Protein AF-A0A2Z3IA84-F1 (afdb_monomer_lite)

pLDDT: mean 74.95, std 26.14, range [23.14, 98.56]

Foldseek 3Di:
DDDDDPDPPLDQDPPFADADEDPVVVVVVCVVPPPDDPFQPQDQDWPQQHWFQFQVRDTDGLVPDDFQGWGWAFDCPPPVRQHDTDTDTHHDHDDDDDPDWDQQSNTITAQQHWFQFPVSDTGRLLVLLQVQTWGWGQDPVGTFTAGRLARHGPPDQQQAWAWEWEAAPVRHIKIFTFRQQQFQDWDQDPVRDTDTDGNSRVCVVQQWDADNNRWIQHPVRDIDRHYYRPDHDLPPDQSSQSGTQDMRPHGGRRPVSVPRDRVSVPDPDDDDDDDDDDDDDDDDDDPPPVPPDDDDDDDDD

Sequence (301 aa):
MGLQPPLSITKPIPGQSVLLLSKEKLLEIRAATWDKPGSSLEVHCFLADTPVLMADGSEKPIQDVRPDDLVMAFDPKGNDGLGARKPARVRRTFQNVTKSIIDLRGLRMTPGHVVLSDNGEWLKIADVLRRDRAIVEERTGGPVLVRARTGAAIGSEEDAPVTVLFADRAGRPHKAVVRAGIVCIAERRADGSSEGWSLARVLRQQNYTIRPDGTLTGADGRFYNATPWPGGTPLDAPFQENWVVSLDDRPYLPDWIAGLRDEGEAQAVNGEPAFAVSCPFASNLNRRERRRLAALRVVRG

Secondary structure (DSSP, 8-state):
---PPP----PPPTT--BPPPPHHHHHHHHHHHS-STT-------B-TT-EEEBTTS-EEEGGG--TT-EEEEEETTSGGGTEEEEEEE---------S--EEETTEEE-TT-EEEBTTS-EEEHHHHHHTT-EEEEEEBTEEEEEETTT-PBTTSGGGSEEEEEEE-TT--EEEEEEETTSEEEEEEPTTS-EEEEEHHHHHHHTT-EE-TTS-EE-TTS-EES-EE-SSS-TTSSHHHHTTEEEETTEE---HHHHT----TT---------------------TTGGGS---------

Structure (mmCIF, N/CA/C/O backbone):
data_AF-A0A2Z3IA84-F1
#
_entry.id   AF-A0A2Z3IA84-F1
#
loop_
_atom_site.group_PDB
_atom_site.id
_atom_site.type_symbol
_atom_site.label_atom_id
_atom_site.label_alt_id
_atom_site.label_comp_id
_atom_site.label_asym_id
_atom_site.label_entity_id
_atom_site.label_seq_id
_atom_site.pdbx_PDB_ins_code
_atom_site.Cartn_x
_atom_site.Cartn_y
_atom_site.Cartn_z
_atom_site.occupancy
_atom_site.B_iso_or_equiv
_atom_site.auth_seq_id
_atom_site.auth_comp_id
_atom_site.auth_asym_id
_atom_site.auth_atom_id
_atom_site.pdbx_PDB_model_num
ATOM 1 N N . MET A 1 1 ? 27.648 -23.650 13.365 1.00 34.75 1 MET A N 1
ATOM 2 C CA . MET A 1 1 ? 27.076 -22.736 12.353 1.00 34.75 1 MET A CA 1
ATOM 3 C C . MET A 1 1 ? 25.567 -22.741 12.523 1.00 34.75 1 MET A C 1
ATOM 5 O O . MET A 1 1 ? 24.916 -23.648 12.030 1.00 34.75 1 MET A O 1
ATOM 9 N N . GLY A 1 2 ? 25.033 -21.814 13.320 1.00 26.27 2 GLY A N 1
ATOM 10 C CA . GLY A 1 2 ? 23.592 -21.653 13.521 1.00 26.27 2 GLY A CA 1
ATOM 11 C C . GLY A 1 2 ? 23.122 -20.422 12.759 1.00 26.27 2 GLY A C 1
ATOM 12 O O . GLY A 1 2 ? 23.604 -19.326 13.029 1.00 26.27 2 GLY A O 1
ATOM 13 N N . LEU A 1 3 ? 22.234 -20.613 11.785 1.00 28.36 3 LEU A N 1
ATOM 14 C CA . LEU A 1 3 ? 21.555 -19.528 11.084 1.00 28.36 3 LEU A CA 1
ATOM 15 C C . LEU A 1 3 ? 20.505 -18.934 12.030 1.00 28.36 3 LEU A C 1
ATOM 17 O O . LEU A 1 3 ? 19.515 -19.590 12.348 1.00 28.36 3 LEU A O 1
ATOM 21 N N . GLN A 1 4 ? 20.736 -17.708 12.500 1.00 23.14 4 GLN A N 1
ATOM 22 C CA . GLN A 1 4 ? 19.668 -16.890 13.070 1.00 23.14 4 GLN A CA 1
ATOM 23 C C . GLN A 1 4 ? 18.741 -16.422 11.933 1.00 23.14 4 GLN A C 1
ATOM 25 O O . GLN A 1 4 ? 19.247 -16.023 10.881 1.00 23.14 4 GLN A O 1
ATOM 30 N N . PRO A 1 5 ? 17.408 -16.446 12.110 1.00 25.38 5 PRO A N 1
ATOM 31 C CA . PRO A 1 5 ? 16.496 -15.807 11.168 1.00 25.38 5 PRO A CA 1
ATOM 32 C C . PRO A 1 5 ? 16.708 -14.281 11.182 1.00 25.38 5 PRO A C 1
ATOM 34 O O . PRO A 1 5 ? 17.074 -13.729 12.226 1.00 25.38 5 PRO A O 1
ATOM 37 N N . PRO A 1 6 ? 16.495 -13.580 10.051 1.00 27.34 6 PRO A N 1
ATOM 38 C CA . PRO A 1 6 ? 16.667 -12.138 9.998 1.00 27.34 6 PRO A CA 1
ATOM 39 C C . PRO A 1 6 ? 15.675 -11.471 10.951 1.00 27.34 6 PRO A C 1
ATOM 41 O O . PRO A 1 6 ? 14.474 -11.742 10.931 1.00 27.34 6 PRO A O 1
ATOM 44 N N . LEU A 1 7 ? 16.221 -10.616 11.810 1.00 25.34 7 LEU A N 1
ATOM 45 C CA . LEU A 1 7 ? 15.501 -9.813 12.783 1.00 25.34 7 LEU A CA 1
ATOM 46 C C . LEU A 1 7 ? 14.370 -9.038 12.089 1.00 25.34 7 LEU A C 1
ATOM 48 O O . LEU A 1 7 ? 14.615 -8.145 11.279 1.00 25.34 7 LEU A O 1
ATOM 52 N N . SER A 1 8 ? 13.130 -9.372 12.445 1.00 31.33 8 SER A N 1
ATOM 53 C CA . SER A 1 8 ? 11.953 -8.541 12.203 1.00 31.33 8 SER A CA 1
ATOM 54 C C . SER A 1 8 ? 12.088 -7.269 13.039 1.00 31.33 8 SER A C 1
ATOM 56 O O . SER A 1 8 ? 11.691 -7.235 14.201 1.00 31.33 8 SER A O 1
ATOM 58 N N . ILE A 1 9 ? 12.699 -6.234 12.464 1.00 26.30 9 ILE A N 1
ATOM 59 C CA . ILE A 1 9 ? 12.752 -4.888 13.043 1.00 26.30 9 ILE A CA 1
ATOM 60 C C . ILE A 1 9 ? 11.965 -3.951 12.128 1.00 26.30 9 ILE A C 1
ATOM 62 O O . ILE A 1 9 ? 12.510 -3.031 11.523 1.00 26.30 9 ILE A O 1
ATOM 66 N N . THR A 1 10 ? 10.657 -4.163 12.026 1.00 29.27 10 THR A N 1
ATOM 67 C CA . THR A 1 10 ? 9.745 -3.057 11.741 1.00 29.27 10 THR A CA 1
ATOM 68 C C . THR A 1 10 ? 9.604 -2.272 13.040 1.00 29.27 10 THR A C 1
ATOM 70 O O . THR A 1 10 ? 8.812 -2.604 13.918 1.00 29.27 10 THR A O 1
ATOM 73 N N . LYS A 1 11 ? 10.429 -1.230 13.207 1.00 24.30 11 LYS A N 1
ATOM 74 C CA . LYS A 1 11 ? 10.075 -0.167 14.155 1.00 24.30 11 LYS A CA 1
ATOM 75 C C . LYS A 1 11 ? 8.672 0.327 13.762 1.00 24.30 11 LYS A C 1
ATOM 77 O O . LYS A 1 11 ? 8.441 0.489 12.561 1.00 24.30 11 LYS A O 1
ATOM 82 N N . PRO A 1 12 ? 7.751 0.553 14.714 1.00 25.64 12 PRO A N 1
ATOM 83 C CA . PRO A 1 12 ? 6.474 1.175 14.393 1.00 25.64 12 PRO A CA 1
ATOM 84 C C . PRO A 1 12 ? 6.749 2.482 13.647 1.00 25.64 12 PRO A C 1
ATOM 86 O O . PRO A 1 12 ? 7.613 3.262 14.059 1.00 25.64 12 PRO A O 1
ATOM 89 N N . ILE A 1 13 ? 6.065 2.696 12.522 1.00 32.97 13 ILE A N 1
ATOM 90 C CA . ILE A 1 13 ? 6.103 3.987 11.838 1.00 32.97 13 ILE A CA 1
ATOM 91 C C . ILE A 1 13 ? 5.497 4.999 12.822 1.00 32.97 13 ILE A C 1
ATOM 93 O O . ILE A 1 13 ? 4.355 4.799 13.246 1.00 32.97 13 ILE A O 1
ATOM 97 N N . PRO A 1 14 ? 6.225 6.054 13.227 1.00 27.88 14 PRO A N 1
ATOM 98 C CA . PRO A 1 14 ? 5.670 7.071 14.111 1.00 27.88 14 PRO A CA 1
ATOM 99 C C . PRO A 1 14 ? 4.413 7.684 13.476 1.00 27.88 14 PRO A C 1
ATOM 101 O O . PRO A 1 14 ? 4.481 8.172 12.349 1.00 27.88 14 PRO A O 1
ATOM 104 N N . GLY A 1 15 ? 3.281 7.658 14.187 1.00 33.19 15 GLY A N 1
ATOM 105 C CA . GLY A 1 15 ? 2.043 8.337 13.776 1.00 33.19 15 GLY A CA 1
ATOM 106 C C . GLY A 1 15 ? 0.883 7.455 13.294 1.00 33.19 15 GLY A C 1
ATOM 107 O O . GLY A 1 15 ? -0.094 8.003 12.791 1.00 33.19 15 GLY A O 1
ATOM 108 N N . GLN A 1 16 ? 0.943 6.126 13.435 1.00 37.88 16 GLN A N 1
ATOM 109 C CA . GLN A 1 16 ? -0.226 5.266 13.197 1.00 37.88 16 GLN A CA 1
ATOM 110 C C . GLN A 1 16 ? -1.051 5.094 14.480 1.00 37.88 16 GLN A C 1
ATOM 112 O O . GLN A 1 16 ? -0.745 4.235 15.303 1.00 37.88 16 GLN A O 1
ATOM 117 N N . SER A 1 17 ? -2.123 5.874 14.629 1.00 36.28 17 SER A N 1
ATOM 118 C CA . SER A 1 17 ? -3.113 5.693 15.700 1.00 36.28 17 SER A CA 1
ATOM 119 C C . SER A 1 17 ? -4.428 5.172 15.111 1.00 36.28 17 SER A C 1
ATOM 121 O O . SER A 1 17 ? -4.896 5.661 14.079 1.00 36.28 17 SER A O 1
ATOM 123 N N . VAL A 1 18 ? -5.060 4.195 15.763 1.00 40.91 18 VAL A N 1
ATOM 124 C CA . VAL A 1 18 ? -6.375 3.693 15.342 1.00 40.91 18 VAL A CA 1
ATOM 125 C C . VAL A 1 18 ? -7.473 4.596 15.892 1.00 40.91 18 VAL A C 1
ATOM 127 O O . VAL A 1 18 ? -7.565 4.832 17.098 1.00 40.91 18 VAL A O 1
ATOM 130 N N . LEU A 1 19 ? -8.330 5.087 14.998 1.00 45.81 19 LEU A N 1
ATOM 131 C CA . LEU A 1 19 ? -9.515 5.873 15.336 1.00 45.81 19 LEU A CA 1
ATOM 132 C C . LEU A 1 19 ? -10.722 4.940 15.496 1.00 45.81 19 LEU A C 1
ATOM 134 O O . LEU A 1 19 ? -10.949 4.055 14.670 1.00 45.81 19 LEU A O 1
ATOM 138 N N . LEU A 1 20 ? -11.500 5.132 16.564 1.00 41.25 20 LEU A N 1
ATOM 139 C CA . LEU A 1 20 ? -12.667 4.298 16.876 1.00 41.25 20 LEU A CA 1
ATOM 140 C C . LEU A 1 20 ? -13.953 4.867 16.257 1.00 41.25 20 LEU A C 1
ATOM 142 O O . LEU A 1 20 ? -14.070 6.061 15.999 1.00 41.25 20 LEU A O 1
ATOM 146 N N . LEU A 1 21 ? -14.938 4.002 16.013 1.00 37.94 21 LEU A N 1
ATOM 147 C CA . LEU A 1 21 ? -16.207 4.354 15.368 1.00 37.94 21 LEU A CA 1
ATOM 148 C C . LEU A 1 21 ? -17.247 4.940 16.336 1.00 37.94 21 LEU A C 1
ATOM 150 O O . LEU A 1 21 ? -17.378 4.506 17.481 1.00 37.94 21 LEU A O 1
ATOM 154 N N . SER A 1 22 ? -18.070 5.866 15.833 1.00 35.16 22 SER A N 1
ATOM 155 C CA . SER A 1 22 ? -19.276 6.353 16.512 1.00 35.16 22 SER A CA 1
ATOM 156 C C . SER A 1 22 ? -20.488 5.416 16.305 1.00 35.16 22 SER A C 1
ATOM 158 O O . SER A 1 22 ? -20.525 4.572 15.407 1.00 35.16 22 SER A O 1
ATOM 160 N N . LYS A 1 23 ? -21.508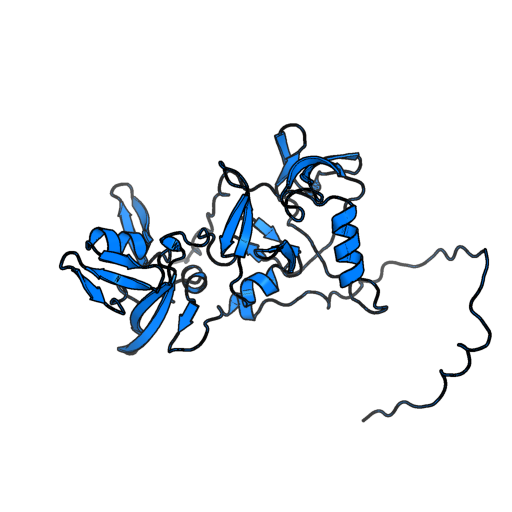 5.561 17.166 1.00 34.69 23 LYS A N 1
ATOM 161 C CA . LYS A 1 23 ? -22.682 4.668 17.290 1.00 34.69 23 LYS A CA 1
ATOM 162 C C . LYS A 1 23 ? -23.490 4.494 15.994 1.00 34.69 23 LYS A C 1
ATOM 164 O O . LYS A 1 23 ? -24.040 3.421 15.777 1.00 34.69 23 LYS A O 1
ATOM 169 N N . GLU A 1 24 ? -23.592 5.534 15.174 1.00 37.12 24 GLU A N 1
ATOM 170 C CA . GLU A 1 24 ? -24.443 5.556 13.974 1.00 37.12 24 GLU A CA 1
ATOM 171 C C . GLU A 1 24 ? -23.853 4.679 12.854 1.00 37.12 24 GLU A C 1
ATOM 173 O O . GLU A 1 24 ? -24.576 3.874 12.275 1.00 37.12 24 GLU A O 1
ATOM 178 N N . LYS A 1 25 ? -22.523 4.687 12.674 1.00 39.62 25 LYS A N 1
ATOM 179 C CA . LYS A 1 25 ? -21.822 3.820 11.705 1.00 39.62 25 LYS A CA 1
ATOM 180 C C . LYS A 1 25 ? -21.700 2.363 12.173 1.00 39.62 25 LYS A C 1
ATOM 182 O O . LYS A 1 25 ? -21.803 1.439 11.371 1.00 39.62 25 LYS A O 1
ATOM 187 N N . LEU A 1 26 ? -21.575 2.128 13.486 1.00 36.75 26 LEU A N 1
ATOM 188 C CA . LEU A 1 26 ? -21.665 0.772 14.059 1.00 36.75 26 LEU A CA 1
ATOM 189 C C . LEU A 1 26 ? -23.054 0.137 13.860 1.00 36.75 26 LEU A C 1
ATOM 191 O O . LEU A 1 26 ? -23.164 -1.087 13.810 1.00 36.75 26 LEU A O 1
ATOM 195 N N . LEU A 1 27 ? -24.116 0.944 13.763 1.00 32.53 27 LEU A N 1
ATOM 196 C CA . LEU A 1 27 ? -25.476 0.463 13.502 1.00 32.53 27 LEU A CA 1
ATOM 197 C C . LEU A 1 27 ? -25.697 0.094 12.024 1.00 32.53 27 LEU A C 1
ATOM 199 O O . LEU A 1 27 ? -26.409 -0.870 11.761 1.00 32.53 27 LEU A O 1
ATOM 203 N N . GLU A 1 28 ? -25.046 0.776 11.080 1.00 35.75 28 GLU A N 1
ATOM 204 C CA . GLU A 1 28 ? -25.047 0.377 9.662 1.00 35.75 28 GLU A CA 1
ATOM 205 C C . GLU A 1 28 ? -24.267 -0.924 9.427 1.00 35.75 28 GLU A C 1
ATOM 207 O O . GLU A 1 28 ? -24.757 -1.816 8.737 1.00 35.75 28 GLU A O 1
ATOM 212 N N . ILE A 1 29 ? -23.113 -1.102 10.086 1.00 37.22 29 ILE A N 1
ATOM 213 C CA . ILE A 1 29 ? -22.376 -2.380 10.070 1.00 37.22 29 ILE A CA 1
ATOM 214 C C . ILE A 1 29 ? -23.239 -3.501 10.673 1.00 37.22 29 ILE A C 1
ATOM 216 O O . ILE A 1 29 ? -23.332 -4.583 10.100 1.00 37.22 29 ILE A O 1
ATOM 220 N N . ARG A 1 30 ? -23.955 -3.231 11.777 1.00 37.22 30 ARG A N 1
ATOM 221 C CA . ARG A 1 30 ? -24.922 -4.181 12.364 1.00 37.22 30 ARG A CA 1
ATOM 222 C C . ARG A 1 30 ? -26.019 -4.602 11.385 1.00 37.22 30 ARG A C 1
ATOM 224 O O . ARG A 1 30 ? -26.391 -5.772 11.389 1.00 37.22 30 ARG A O 1
ATOM 231 N N . ALA A 1 31 ? -26.520 -3.677 10.567 1.00 34.47 31 ALA A N 1
ATOM 232 C CA . ALA A 1 31 ? -27.562 -3.968 9.586 1.00 34.47 31 ALA A CA 1
ATOM 233 C C . ALA A 1 31 ? -27.048 -4.815 8.406 1.00 34.47 31 ALA A C 1
ATOM 235 O O . ALA A 1 31 ? -27.820 -5.571 7.819 1.00 34.47 31 ALA A O 1
ATOM 236 N N . ALA A 1 32 ? -25.755 -4.730 8.078 1.00 39.38 32 ALA A N 1
ATOM 237 C CA . ALA A 1 32 ? -25.163 -5.462 6.960 1.00 39.38 32 ALA A CA 1
ATOM 238 C C . ALA A 1 32 ? -24.716 -6.898 7.306 1.00 39.38 32 ALA A C 1
ATOM 240 O O . ALA A 1 32 ? -24.696 -7.744 6.411 1.00 39.38 32 ALA A O 1
ATOM 241 N N . THR A 1 33 ? -24.368 -7.205 8.565 1.00 39.84 33 THR A N 1
ATOM 242 C CA . THR A 1 33 ? -23.698 -8.484 8.893 1.00 39.84 33 THR A CA 1
ATOM 243 C C . THR A 1 33 ? -24.317 -9.339 10.006 1.00 39.84 33 THR A C 1
ATOM 245 O O . THR A 1 33 ? -23.906 -10.492 10.127 1.00 39.84 33 THR A O 1
ATOM 248 N N . TRP A 1 34 ? -25.306 -8.878 10.794 1.00 43.00 34 TRP A N 1
ATOM 249 C CA . TRP A 1 34 ? -25.624 -9.569 12.065 1.00 43.00 34 TRP A CA 1
ATOM 250 C C . TRP A 1 34 ? -27.002 -10.246 12.230 1.00 43.00 34 TRP A C 1
ATOM 252 O O . TRP A 1 34 ? -27.158 -11.042 13.150 1.00 43.00 34 TRP A O 1
ATOM 262 N N . ASP A 1 35 ? -27.990 -10.052 11.352 1.00 38.50 35 ASP A N 1
ATOM 263 C CA . ASP A 1 35 ? -29.342 -10.624 11.570 1.00 38.50 35 ASP A CA 1
ATOM 264 C C . ASP A 1 35 ? -29.582 -12.023 10.960 1.00 38.50 35 ASP A C 1
ATOM 266 O O . ASP A 1 35 ? -30.723 -12.463 10.802 1.00 38.50 35 ASP A O 1
ATOM 270 N N . LYS A 1 36 ? -28.522 -12.786 10.655 1.00 38.22 36 LYS A N 1
ATOM 271 C CA . LYS A 1 36 ? -28.671 -14.211 10.312 1.00 38.22 36 LYS A CA 1
ATOM 272 C C . LYS A 1 36 ? -28.458 -15.089 11.550 1.00 38.22 36 LYS A C 1
ATOM 274 O O . LYS A 1 36 ? -27.317 -15.238 11.985 1.00 38.22 36 LYS A O 1
ATOM 279 N N . PRO A 1 37 ? -29.503 -15.736 12.101 1.00 31.42 37 PRO A N 1
ATOM 280 C CA . PRO A 1 37 ? -29.304 -16.754 13.127 1.00 31.42 37 PRO A CA 1
ATOM 281 C C . PRO A 1 37 ? -28.440 -17.888 12.553 1.00 31.42 37 PRO A C 1
ATOM 283 O O . PRO A 1 37 ? -28.816 -18.521 11.568 1.00 31.42 37 PRO A O 1
ATOM 286 N N . GLY A 1 38 ? -27.264 -18.097 13.153 1.00 37.78 38 GLY A N 1
ATOM 287 C CA . GLY A 1 38 ? -26.237 -19.035 12.684 1.00 37.78 38 GLY A CA 1
ATOM 288 C C . GLY A 1 38 ? -24.926 -18.390 12.217 1.00 37.78 38 GLY A C 1
ATOM 289 O O . GLY A 1 38 ? -24.018 -19.131 11.851 1.00 37.78 38 GLY A O 1
ATOM 290 N N . SER A 1 39 ? -24.784 -17.056 12.236 1.00 37.47 39 SER A N 1
ATOM 291 C CA . SER A 1 39 ? -23.478 -16.430 12.008 1.00 37.47 39 SER A CA 1
ATOM 292 C C . SER A 1 39 ? -22.570 -16.628 13.225 1.00 37.47 39 SER A C 1
ATOM 294 O O . SER A 1 39 ? -22.861 -16.219 14.349 1.00 37.47 39 SER A O 1
ATOM 296 N N . SER A 1 40 ? -21.449 -17.300 12.993 1.00 42.88 40 SER A N 1
ATOM 297 C CA . SER A 1 40 ? -20.261 -17.218 13.833 1.00 42.88 40 SER A CA 1
ATOM 298 C C . SER A 1 40 ? -19.940 -15.763 14.157 1.00 42.88 40 SER A C 1
ATOM 300 O O . SER A 1 40 ? -20.003 -14.926 13.254 1.00 42.88 40 SER A O 1
ATOM 302 N N . LEU A 1 41 ? -19.573 -15.455 15.405 1.00 45.47 41 LEU A N 1
ATOM 303 C CA . LEU A 1 41 ? -19.099 -14.120 15.762 1.00 45.47 41 LEU A CA 1
ATOM 304 C C . LEU A 1 41 ? -17.874 -13.783 14.905 1.00 45.47 41 LEU A C 1
ATOM 306 O O . LEU A 1 41 ? -16.776 -14.253 15.191 1.00 45.47 41 LEU A O 1
ATOM 310 N N . GLU A 1 42 ? -18.061 -12.995 13.847 1.00 55.62 42 GLU A N 1
ATOM 311 C CA . GLU A 1 42 ? -16.940 -12.474 13.078 1.00 55.62 42 GLU A CA 1
ATOM 312 C C . GLU A 1 42 ? -16.090 -11.618 14.019 1.00 55.62 42 GLU A C 1
ATOM 314 O O . GLU A 1 42 ? -16.538 -10.615 14.585 1.00 55.62 42 GLU A O 1
ATOM 319 N N . VAL A 1 43 ? -14.861 -12.071 14.262 1.00 64.25 43 VAL A N 1
ATOM 320 C CA . VAL A 1 43 ? -13.936 -11.383 15.152 1.00 64.25 43 VAL A CA 1
ATOM 321 C C . VAL A 1 43 ? -13.392 -10.168 14.404 1.00 64.25 43 VAL A C 1
ATOM 323 O O . VAL A 1 43 ? -12.587 -10.297 13.484 1.00 64.25 43 VAL A O 1
ATOM 326 N N . HIS A 1 44 ? -13.840 -8.978 14.801 1.00 81.69 44 HIS A N 1
ATOM 327 C CA . HIS A 1 44 ? -13.320 -7.695 14.324 1.00 81.69 44 HIS A CA 1
ATOM 328 C C . HIS A 1 44 ? -12.424 -7.086 15.409 1.00 81.69 44 HIS A C 1
ATOM 330 O O . HIS A 1 44 ? -12.875 -6.274 16.215 1.00 81.69 44 HIS A O 1
ATOM 336 N N . CYS A 1 45 ? -11.164 -7.517 15.501 1.00 87.25 45 CYS A N 1
ATOM 337 C CA . CYS A 1 45 ? -10.265 -7.127 16.595 1.00 87.25 45 CYS A CA 1
ATOM 338 C C . CYS A 1 45 ? -8.923 -6.580 16.110 1.00 87.25 45 CYS A C 1
ATOM 340 O O . CYS A 1 45 ? -8.464 -6.894 15.014 1.00 87.25 45 CYS A O 1
ATOM 342 N N . PHE A 1 46 ? -8.309 -5.767 16.963 1.00 90.50 46 PHE A N 1
ATOM 343 C CA . PHE A 1 46 ? -6.910 -5.360 16.877 1.00 90.50 46 PHE A CA 1
ATOM 344 C C . PHE A 1 46 ? -6.085 -6.142 17.897 1.00 90.50 46 PHE A C 1
ATOM 346 O O . PHE A 1 46 ? -6.643 -6.698 18.849 1.00 90.50 46 PHE A O 1
ATOM 353 N N . LEU A 1 47 ? -4.762 -6.162 17.725 1.00 90.88 47 LEU A N 1
ATOM 354 C CA . LEU A 1 47 ? -3.882 -6.677 18.769 1.00 90.88 47 LEU A CA 1
ATOM 355 C C . LEU A 1 47 ? -3.902 -5.751 19.994 1.00 90.88 47 LEU A C 1
ATOM 357 O O . LEU A 1 47 ? -4.117 -4.546 19.877 1.00 90.88 47 LEU A O 1
ATOM 361 N N . ALA A 1 48 ? -3.691 -6.329 21.171 1.00 89.12 48 ALA A N 1
ATOM 362 C CA . ALA A 1 48 ? -3.932 -5.698 22.464 1.00 89.12 48 ALA A CA 1
ATOM 363 C C . ALA A 1 48 ? -3.109 -4.408 22.704 1.00 89.12 48 ALA A C 1
ATOM 365 O O . ALA A 1 48 ? -3.592 -3.468 23.336 1.00 89.12 48 ALA A O 1
ATOM 366 N N . ASP A 1 49 ? -1.911 -4.327 22.125 1.00 90.62 49 ASP A N 1
ATOM 367 C CA . ASP A 1 49 ? -0.989 -3.189 22.201 1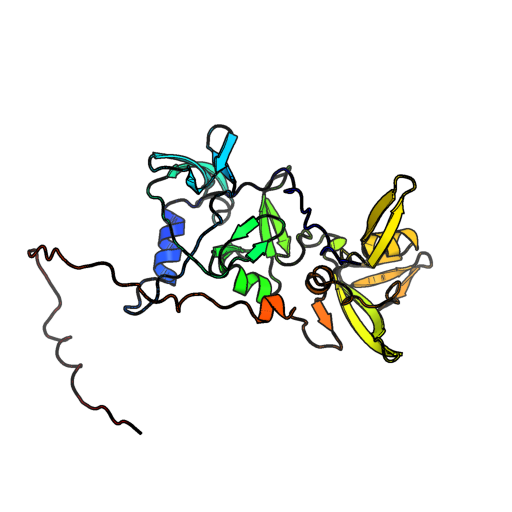.00 90.62 49 ASP A CA 1
ATOM 368 C C . ASP A 1 49 ? -1.223 -2.111 21.126 1.00 90.62 49 ASP A C 1
ATOM 370 O O . ASP A 1 49 ? -0.471 -1.142 21.050 1.00 90.62 49 ASP A O 1
ATOM 374 N N . THR A 1 50 ? -2.266 -2.249 20.303 1.00 91.94 50 THR A N 1
ATOM 375 C CA . THR A 1 50 ? -2.586 -1.275 19.252 1.00 91.94 50 THR A CA 1
ATOM 376 C C . THR A 1 50 ? -2.935 0.087 19.867 1.00 91.94 50 THR A C 1
ATOM 378 O O . THR A 1 50 ? -3.860 0.146 20.684 1.00 91.94 50 THR A O 1
ATOM 381 N N . PRO A 1 51 ? -2.249 1.182 19.487 1.00 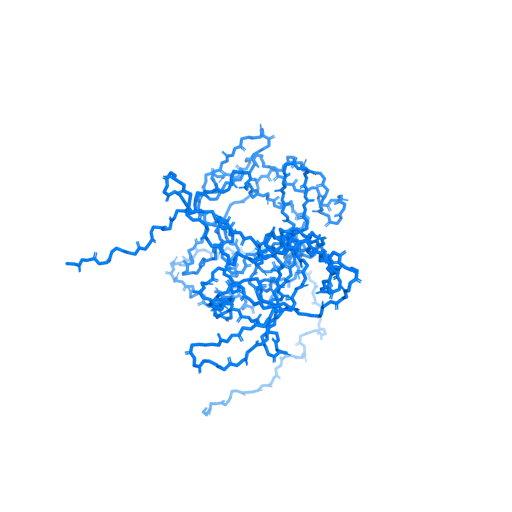91.25 51 PRO A N 1
ATOM 382 C CA . PRO A 1 51 ? -2.496 2.503 20.052 1.00 91.25 51 PRO A CA 1
ATOM 383 C C . PRO A 1 51 ? -3.815 3.097 19.546 1.00 91.25 51 PRO A C 1
ATOM 385 O O . PRO A 1 51 ? -4.109 3.113 18.347 1.00 91.25 51 PRO A O 1
ATOM 388 N N . VAL A 1 52 ? -4.601 3.626 20.480 1.00 92.19 52 VAL A N 1
ATOM 389 C CA . VAL A 1 52 ? -5.827 4.386 20.232 1.00 92.19 52 VAL A CA 1
ATOM 390 C C . VAL A 1 52 ? -5.568 5.845 20.572 1.00 92.19 52 VAL A C 1
ATOM 392 O O . VAL A 1 52 ? -5.091 6.151 21.666 1.00 92.19 52 VAL A O 1
ATOM 395 N N . LEU A 1 53 ? -5.911 6.746 19.648 1.00 92.00 53 LEU A N 1
ATOM 396 C CA . LEU A 1 53 ? -5.815 8.183 19.889 1.00 92.00 53 LEU A CA 1
ATOM 397 C C . LEU A 1 53 ? -6.925 8.626 20.850 1.00 92.00 53 LEU A C 1
ATOM 399 O O . LEU A 1 53 ? -8.116 8.534 20.537 1.00 92.00 53 LEU A O 1
ATOM 403 N N . MET A 1 54 ? -6.532 9.131 22.011 1.00 95.12 54 MET A N 1
ATOM 404 C CA . MET A 1 54 ? -7.430 9.640 23.041 1.00 95.12 54 MET A CA 1
ATOM 405 C C . MET A 1 54 ? -7.864 11.078 22.724 1.00 95.12 54 MET A C 1
ATOM 407 O O . MET A 1 54 ? -7.220 11.792 21.954 1.00 95.12 54 MET A O 1
ATOM 411 N N . ALA A 1 55 ? -8.977 11.528 23.307 1.00 94.69 55 ALA A N 1
ATOM 412 C CA . ALA A 1 55 ? -9.525 12.865 23.050 1.00 94.69 55 ALA A CA 1
ATOM 413 C C . ALA A 1 55 ? -8.625 14.020 23.526 1.00 94.69 55 ALA A C 1
ATOM 415 O O . ALA A 1 55 ? -8.752 15.134 23.024 1.00 94.69 55 ALA A O 1
ATOM 416 N N . ASP A 1 56 ? -7.728 13.762 24.477 1.00 92.94 56 ASP A N 1
ATOM 417 C CA . ASP A 1 56 ? -6.720 14.712 24.959 1.00 92.94 56 ASP A CA 1
ATOM 418 C C . ASP A 1 56 ? -5.446 14.736 24.091 1.00 92.94 56 ASP A C 1
ATOM 420 O O . ASP A 1 56 ? -4.520 15.494 24.374 1.00 92.94 56 ASP A O 1
ATOM 424 N N . GLY A 1 57 ? -5.399 13.926 23.027 1.00 90.88 57 GLY A N 1
ATOM 425 C CA . GLY A 1 57 ? -4.253 13.793 22.131 1.00 90.88 57 GLY A CA 1
ATOM 426 C C . GLY A 1 57 ? -3.196 12.787 22.592 1.00 90.88 57 GLY A C 1
ATOM 427 O O . GLY A 1 57 ? -2.231 12.574 21.863 1.00 90.88 57 GLY A O 1
ATOM 428 N N . SER A 1 58 ? -3.364 12.158 23.760 1.00 94.06 58 SER A N 1
ATOM 429 C CA . SER A 1 58 ? -2.515 11.043 24.188 1.00 94.06 58 SER A CA 1
ATOM 430 C C . SER A 1 58 ? -2.846 9.754 23.427 1.00 94.06 58 SER A C 1
ATOM 432 O O . SER A 1 58 ? -3.867 9.654 22.743 1.00 94.06 58 SER A O 1
ATOM 434 N N . GLU A 1 59 ? -1.987 8.744 23.556 1.00 93.56 59 GLU A N 1
ATOM 435 C CA . GLU A 1 59 ? -2.251 7.399 23.048 1.00 93.56 59 GLU A CA 1
ATOM 436 C C . GLU A 1 59 ? -2.428 6.419 24.204 1.00 93.56 59 GLU A C 1
ATOM 438 O O . GLU A 1 59 ? -1.686 6.450 25.189 1.00 93.56 59 GLU A O 1
ATOM 443 N N . LYS A 1 60 ? -3.404 5.519 24.068 1.00 93.25 60 LYS A N 1
ATOM 444 C CA . LYS A 1 60 ? -3.639 4.423 25.011 1.00 93.25 60 LYS A CA 1
ATOM 445 C C . LYS A 1 60 ? -3.708 3.096 24.250 1.00 93.25 60 LYS A C 1
ATOM 447 O O . LYS A 1 60 ? -4.411 3.040 23.240 1.00 93.25 60 LYS A O 1
ATOM 452 N N . PRO A 1 61 ? -3.042 2.019 24.707 1.00 94.81 61 PRO A N 1
ATOM 453 C CA . PRO A 1 61 ? -3.245 0.688 24.140 1.00 94.81 61 PRO A CA 1
ATOM 454 C C . PRO A 1 61 ? -4.724 0.283 24.186 1.00 94.81 61 PRO A C 1
ATOM 456 O O . PRO A 1 61 ? -5.398 0.498 25.197 1.00 94.81 61 PRO A O 1
ATOM 459 N N . ILE A 1 62 ? -5.243 -0.336 23.122 1.00 93.94 62 ILE A N 1
ATOM 460 C CA . ILE A 1 62 ? -6.670 -0.687 23.022 1.00 93.94 62 ILE A CA 1
ATOM 461 C C . ILE A 1 62 ? -7.134 -1.617 24.156 1.00 93.94 62 ILE A C 1
ATOM 463 O O . ILE A 1 62 ? -8.280 -1.529 24.596 1.00 93.94 62 ILE A O 1
ATOM 467 N N . GLN A 1 63 ? -6.246 -2.467 24.681 1.00 93.44 63 GLN A N 1
ATOM 468 C CA . GLN A 1 63 ? -6.531 -3.337 25.828 1.00 93.44 63 GLN A CA 1
ATOM 469 C C . GLN A 1 63 ? -6.805 -2.576 27.135 1.00 93.44 63 GLN A C 1
ATOM 471 O O . GLN A 1 63 ? -7.481 -3.105 28.024 1.00 93.44 63 GLN A O 1
ATOM 476 N N . ASP A 1 64 ? -6.293 -1.349 27.249 1.00 95.38 64 ASP A N 1
ATOM 477 C CA . ASP A 1 64 ? -6.398 -0.495 28.433 1.00 95.38 64 ASP A CA 1
ATOM 478 C C . ASP A 1 64 ? -7.521 0.535 28.303 1.00 95.38 64 ASP A C 1
ATOM 480 O O . ASP A 1 64 ? -7.902 1.158 29.294 1.00 95.38 64 ASP A O 1
ATOM 484 N N . VAL A 1 65 ? -8.105 0.679 27.109 1.00 95.25 65 VAL A N 1
ATOM 485 C CA . VAL A 1 65 ? -9.326 1.460 26.899 1.00 95.25 65 VAL A CA 1
ATOM 486 C C . VAL A 1 65 ? -10.470 0.842 27.709 1.00 95.25 65 VAL A C 1
ATOM 488 O O . VAL A 1 65 ? -10.638 -0.383 27.786 1.00 95.25 65 VAL A O 1
ATOM 491 N N . ARG A 1 66 ? -11.267 1.694 28.353 1.00 95.75 66 ARG A N 1
ATOM 492 C CA . ARG A 1 66 ? -12.413 1.307 29.187 1.00 95.75 66 ARG A CA 1
ATOM 493 C C . ARG A 1 66 ? -13.682 2.028 28.731 1.00 95.75 66 ARG A C 1
ATOM 495 O O . ARG A 1 66 ? -13.599 3.062 28.070 1.00 95.75 66 ARG A O 1
ATOM 502 N N . PRO A 1 67 ? -14.877 1.497 29.055 1.00 96.06 67 PRO A N 1
ATOM 503 C CA . PRO A 1 67 ? -16.103 2.279 28.957 1.00 96.06 67 PRO A CA 1
ATOM 504 C C . PRO A 1 67 ? -15.939 3.647 29.634 1.00 96.06 67 PRO A C 1
ATOM 506 O O . PRO A 1 67 ? -15.228 3.765 30.627 1.00 96.06 67 PRO A O 1
ATOM 509 N N . ASP A 1 68 ? -16.586 4.654 29.059 1.00 95.12 68 ASP A N 1
ATOM 510 C CA . ASP A 1 68 ? -16.525 6.074 29.417 1.00 95.12 68 ASP A CA 1
ATOM 511 C C . ASP A 1 68 ? -15.237 6.836 29.069 1.00 95.12 68 ASP A C 1
ATOM 513 O O . ASP A 1 68 ? -15.269 8.069 29.100 1.00 95.12 68 ASP A O 1
ATOM 517 N N . ASP A 1 69 ? -14.170 6.169 28.614 1.00 96.00 69 ASP A N 1
ATOM 518 C CA . ASP A 1 69 ? -13.032 6.863 27.999 1.00 96.00 69 ASP A CA 1
ATOM 519 C C . ASP A 1 69 ? -13.486 7.706 26.791 1.00 96.00 69 ASP A C 1
ATOM 521 O O . ASP A 1 69 ? -14.386 7.322 26.032 1.00 96.00 69 ASP A O 1
ATOM 525 N N . LEU A 1 70 ? -12.833 8.853 26.587 1.00 96.19 70 LEU A N 1
ATOM 526 C CA . LEU A 1 70 ? -13.023 9.696 25.407 1.00 96.19 70 LEU A CA 1
ATOM 527 C C . LEU A 1 70 ? -11.889 9.456 24.410 1.00 96.19 70 LEU A C 1
ATOM 529 O O . LEU A 1 70 ? -10.723 9.705 24.706 1.00 96.19 70 LEU A O 1
ATOM 533 N N . VAL A 1 71 ? -12.248 9.007 23.214 1.00 95.00 71 VAL A N 1
ATOM 534 C CA . VAL A 1 71 ? -11.330 8.679 22.115 1.00 95.00 71 VAL A CA 1
ATOM 535 C C . VAL A 1 71 ? -11.614 9.562 20.911 1.00 95.00 71 VAL A C 1
ATOM 537 O O . VAL A 1 71 ? -12.715 10.094 20.774 1.00 95.00 71 VAL A O 1
ATOM 540 N N . MET A 1 72 ? -10.643 9.719 20.021 1.00 90.81 72 MET A N 1
ATOM 541 C CA . MET A 1 72 ? -10.866 10.402 18.754 1.00 90.81 72 MET A CA 1
ATOM 542 C C . MET A 1 72 ? -11.545 9.459 17.757 1.00 90.81 72 MET A C 1
ATOM 544 O O . MET A 1 72 ? -11.098 8.335 17.521 1.00 90.81 72 MET A O 1
ATOM 548 N N . ALA A 1 73 ? -12.633 9.941 17.164 1.00 85.12 73 ALA A N 1
ATOM 549 C CA . ALA A 1 73 ? -13.420 9.248 16.151 1.00 85.12 73 ALA A CA 1
ATOM 550 C C . ALA A 1 73 ? -13.684 10.182 14.967 1.00 85.12 73 ALA A C 1
ATOM 552 O O . ALA A 1 73 ? -13.820 11.391 15.160 1.00 85.12 73 ALA A O 1
ATOM 553 N N . PHE A 1 74 ? -13.803 9.646 13.752 1.00 78.44 74 PHE A N 1
ATOM 554 C CA . PHE A 1 74 ? -14.279 10.441 12.617 1.00 78.44 74 PHE A CA 1
ATOM 555 C C . PHE A 1 74 ? -15.734 10.875 12.835 1.00 78.44 74 PHE A C 1
ATOM 557 O O . PHE A 1 74 ? -16.560 10.089 13.314 1.00 78.44 74 PHE A O 1
ATOM 564 N N . ASP A 1 75 ? -16.054 12.123 12.480 1.00 77.06 75 ASP A N 1
ATOM 565 C CA . ASP A 1 75 ? -17.437 12.599 12.487 1.00 77.06 75 ASP A CA 1
ATOM 566 C C . ASP A 1 75 ? -18.239 11.846 11.413 1.00 77.06 75 ASP A C 1
ATOM 568 O O . ASP A 1 75 ? -17.981 12.055 10.224 1.00 77.06 75 ASP A O 1
ATOM 572 N N . PRO A 1 76 ? -19.222 11.002 11.792 1.00 70.38 76 PRO A N 1
ATOM 573 C CA . PRO A 1 76 ? -19.996 10.217 10.835 1.00 70.38 76 PRO A CA 1
ATOM 574 C C . PRO A 1 76 ? -20.832 11.090 9.888 1.00 70.38 76 PRO A C 1
ATOM 576 O O . PRO A 1 76 ? -21.213 10.619 8.824 1.00 70.38 76 PRO A O 1
ATOM 579 N N . LYS A 1 77 ? -21.125 12.345 10.261 1.00 75.38 77 LYS A N 1
ATOM 580 C CA . LYS A 1 77 ? -21.979 13.261 9.488 1.00 75.38 77 LYS A CA 1
ATOM 581 C C . LYS A 1 77 ? -21.209 14.094 8.470 1.00 75.38 77 LYS A C 1
ATOM 583 O O . LYS A 1 77 ? -21.823 14.708 7.603 1.00 75.38 77 LYS A O 1
ATOM 588 N N . GLY A 1 78 ? -19.886 14.164 8.591 1.00 66.69 78 GLY A N 1
ATOM 589 C CA . GLY A 1 78 ? -19.041 14.871 7.636 1.00 66.69 78 GLY A CA 1
ATOM 590 C C . GLY A 1 78 ? -18.475 13.905 6.604 1.00 66.69 78 GLY A C 1
ATOM 591 O O . GLY A 1 78 ? -18.004 12.838 6.983 1.00 66.69 78 GLY A O 1
ATOM 592 N N . ASN A 1 79 ? -18.475 14.298 5.327 1.00 69.31 79 ASN A N 1
ATOM 593 C CA . ASN A 1 79 ? -17.737 13.621 4.252 1.00 69.31 79 ASN A CA 1
ATOM 594 C C . ASN A 1 79 ? -17.946 12.086 4.224 1.00 69.31 79 ASN A C 1
ATOM 596 O O . ASN A 1 79 ? -16.981 11.338 4.323 1.00 69.31 79 ASN A O 1
ATOM 600 N N . ASP A 1 80 ? -19.196 11.608 4.236 1.00 65.69 80 ASP A N 1
ATOM 601 C CA . ASP A 1 80 ? -19.541 10.169 4.294 1.00 65.69 80 ASP A CA 1
ATOM 602 C C . ASP A 1 80 ? -18.866 9.406 5.454 1.00 65.69 80 ASP A C 1
ATOM 604 O O . ASP A 1 80 ? -18.480 8.235 5.386 1.00 65.69 80 ASP A O 1
ATOM 608 N N . GLY A 1 81 ? -18.715 10.105 6.577 1.00 64.00 81 GLY A N 1
ATOM 609 C CA . GLY A 1 81 ? -18.070 9.653 7.799 1.00 64.00 81 GLY A CA 1
ATOM 610 C C . GLY A 1 81 ? -16.542 9.658 7.765 1.00 64.00 81 GLY A C 1
ATOM 611 O O . GLY A 1 81 ? -15.935 8.868 8.488 1.00 64.00 81 GLY A O 1
ATOM 612 N N . LEU A 1 82 ? -15.963 10.537 6.943 1.00 65.81 82 LEU A N 1
ATOM 613 C CA . LEU A 1 82 ? -14.565 10.989 6.937 1.00 65.81 82 LEU A CA 1
ATOM 614 C C . LEU A 1 82 ? -14.416 12.426 7.463 1.00 65.81 82 LEU A C 1
ATOM 616 O O . LEU A 1 82 ? -13.429 13.107 7.183 1.00 65.81 82 LEU A O 1
ATOM 620 N N . GLY A 1 83 ? -15.428 12.939 8.161 1.00 70.19 83 GLY A N 1
ATOM 621 C CA . GLY A 1 83 ? -15.409 14.281 8.726 1.00 70.19 83 GLY A CA 1
ATOM 622 C C . GLY A 1 83 ? -14.343 14.435 9.809 1.00 70.19 83 GLY A C 1
ATOM 623 O O . GLY A 1 83 ? -13.791 13.455 10.303 1.00 70.19 83 GLY A O 1
ATOM 624 N N . ALA A 1 84 ? -14.068 15.676 10.211 1.00 80.25 84 ALA A N 1
ATOM 625 C CA . ALA A 1 84 ? -13.050 15.978 11.216 1.00 80.25 84 ALA A CA 1
ATOM 626 C C . ALA A 1 84 ? -13.182 15.111 12.482 1.00 80.25 84 ALA A C 1
ATOM 628 O O . ALA A 1 84 ? -14.286 14.771 12.916 1.00 80.25 84 ALA A O 1
ATOM 629 N N . ARG A 1 85 ? -12.038 14.785 13.091 1.00 82.81 85 ARG A N 1
ATOM 630 C CA . ARG A 1 85 ? -11.992 14.000 14.326 1.00 82.81 85 ARG A CA 1
ATOM 631 C C . ARG A 1 85 ? -12.717 14.736 15.448 1.00 82.81 85 ARG A C 1
ATOM 633 O O . ARG A 1 85 ? -12.485 15.925 15.672 1.00 82.81 85 ARG A O 1
ATOM 640 N N . LYS A 1 86 ? -13.569 14.019 16.171 1.00 88.38 86 LYS A N 1
ATOM 641 C CA . LYS A 1 86 ? -14.279 14.521 17.345 1.00 88.38 86 LYS A CA 1
ATOM 642 C C . LYS A 1 86 ? -14.106 13.551 18.512 1.00 88.38 86 LYS A C 1
ATOM 644 O O . LYS A 1 86 ? -14.083 12.338 18.285 1.00 88.38 86 LYS A O 1
ATOM 649 N N . PRO A 1 87 ? -14.036 14.060 19.753 1.00 93.12 87 PRO A N 1
ATOM 650 C CA . PRO A 1 87 ? -14.136 13.221 20.935 1.00 93.12 87 PRO A CA 1
ATOM 651 C C . PRO A 1 87 ? -15.423 12.392 20.913 1.00 93.12 87 PRO A C 1
ATOM 653 O O . PRO A 1 87 ? -16.524 12.922 20.746 1.00 93.12 87 PRO A O 1
ATOM 656 N N . ALA A 1 88 ? -15.285 11.089 21.116 1.00 91.88 88 ALA A N 1
ATOM 657 C CA . ALA A 1 88 ? -16.373 10.137 21.215 1.00 91.88 88 ALA A CA 1
ATOM 658 C C . ALA A 1 88 ? -16.204 9.286 22.472 1.00 91.88 88 ALA A C 1
ATOM 660 O O . ALA A 1 88 ? -15.105 8.869 22.825 1.00 91.88 88 ALA A O 1
ATOM 661 N N . ARG A 1 89 ? -17.318 9.018 23.153 1.00 94.31 89 ARG A N 1
ATOM 662 C CA . ARG A 1 89 ? -17.331 8.205 24.369 1.00 94.31 89 ARG A CA 1
ATOM 663 C C . ARG A 1 89 ? -17.373 6.721 24.032 1.00 94.31 89 ARG A C 1
ATOM 665 O O . ARG A 1 89 ? -18.308 6.266 23.363 1.00 94.31 89 ARG A O 1
ATOM 672 N N . VAL A 1 90 ? -16.428 5.963 24.574 1.00 93.50 90 VAL A N 1
ATOM 673 C CA . VAL A 1 90 ? -16.429 4.501 24.526 1.00 93.50 90 VAL A CA 1
ATOM 674 C C . VAL A 1 90 ? -17.600 3.984 25.358 1.00 93.50 90 VAL A C 1
ATOM 676 O O . VAL A 1 90 ? -17.718 4.274 26.541 1.00 93.50 90 VAL A O 1
ATOM 679 N N . ARG A 1 91 ? -18.501 3.211 24.749 1.00 90.94 91 ARG A N 1
ATOM 680 C CA . ARG A 1 91 ? -19.659 2.634 25.465 1.00 90.94 91 ARG A CA 1
ATOM 681 C C . ARG A 1 91 ? -19.412 1.221 25.966 1.00 90.94 91 ARG A C 1
ATOM 683 O O . ARG A 1 91 ? -20.041 0.783 26.921 1.00 90.94 91 ARG A O 1
ATOM 690 N N . ARG A 1 92 ? -18.575 0.480 25.249 1.00 89.19 92 ARG A N 1
ATOM 691 C CA . ARG A 1 92 ? -18.325 -0.937 25.478 1.00 89.19 92 ARG A CA 1
ATOM 692 C C . ARG A 1 92 ? -16.987 -1.308 24.866 1.00 89.19 92 ARG A C 1
ATOM 694 O O . ARG A 1 92 ? -16.624 -0.778 23.820 1.00 89.19 92 ARG A O 1
ATOM 701 N N . THR A 1 93 ? -16.310 -2.246 25.505 1.00 89.00 93 THR A N 1
ATOM 702 C CA . THR A 1 93 ? -15.105 -2.895 25.000 1.00 89.00 93 THR A CA 1
ATOM 703 C C . THR A 1 93 ? -15.400 -4.366 24.718 1.00 89.00 93 THR A C 1
ATOM 705 O O . THR A 1 93 ? -16.348 -4.945 25.261 1.00 89.00 93 THR A O 1
ATOM 708 N N . PHE A 1 94 ? -14.614 -4.960 23.826 1.00 87.38 94 PHE A N 1
ATOM 709 C CA . PHE A 1 94 ? -14.706 -6.369 23.458 1.00 87.38 94 PHE A CA 1
ATOM 710 C C . PHE A 1 94 ? -13.314 -6.983 23.540 1.00 87.38 94 PHE A C 1
ATOM 712 O O . PHE A 1 94 ? -12.327 -6.327 23.216 1.00 87.38 94 PHE A O 1
ATOM 719 N N . GLN A 1 95 ? -13.251 -8.235 23.975 1.00 84.88 95 GLN A N 1
ATOM 720 C CA . GLN A 1 95 ? -12.030 -9.026 24.020 1.00 84.88 95 GLN A CA 1
ATOM 721 C C . GLN A 1 95 ? -12.327 -10.361 23.358 1.00 84.88 95 GLN A C 1
ATOM 723 O O . GLN A 1 95 ? -13.347 -10.978 23.656 1.00 84.88 95 GLN A O 1
ATOM 728 N N . ASN A 1 96 ? -11.450 -10.781 22.455 1.00 83.81 96 ASN A N 1
ATOM 729 C CA . ASN A 1 96 ? -11.568 -12.035 21.729 1.00 83.81 96 ASN A CA 1
ATOM 730 C C . ASN A 1 96 ? -10.187 -12.682 21.618 1.00 83.81 96 ASN A C 1
ATOM 732 O O . ASN A 1 96 ? -9.162 -12.009 21.734 1.00 83.81 96 ASN A O 1
ATOM 736 N N . VAL A 1 97 ? -10.174 -13.986 21.358 1.00 81.50 97 VAL A N 1
ATOM 737 C CA . VAL A 1 97 ? -8.966 -14.755 21.050 1.00 81.50 97 VAL A CA 1
ATOM 738 C C . VAL A 1 97 ? -9.074 -15.227 19.606 1.00 81.50 97 VAL A C 1
ATOM 740 O O . VAL A 1 97 ? -10.131 -15.682 19.179 1.00 81.50 97 VAL A O 1
ATOM 743 N N . THR A 1 98 ? -7.988 -15.108 18.853 1.00 82.75 98 THR A N 1
ATOM 744 C CA . THR A 1 98 ? -7.911 -15.465 17.431 1.00 82.75 98 THR A CA 1
ATOM 745 C C . THR A 1 98 ? -6.604 -16.198 17.167 1.00 82.75 98 THR A C 1
ATOM 747 O O . THR A 1 98 ? -5.628 -16.009 17.900 1.00 82.75 98 THR A O 1
ATOM 750 N N . LYS A 1 99 ? -6.578 -17.047 16.137 1.00 82.12 99 LYS A N 1
ATOM 751 C CA . LYS A 1 99 ? -5.353 -17.725 15.687 1.00 82.12 99 LYS A CA 1
ATOM 752 C C . LYS A 1 99 ? -4.732 -17.036 14.471 1.00 82.12 99 LYS A C 1
ATOM 754 O O . LYS A 1 99 ? -3.645 -17.431 14.053 1.00 82.12 99 LYS A O 1
ATOM 759 N N . SER A 1 100 ? -5.384 -16.005 13.931 1.00 83.81 100 SER A N 1
ATOM 760 C CA . SER A 1 100 ? -4.966 -15.314 12.718 1.00 83.81 100 SER A CA 1
ATOM 761 C C . SER A 1 100 ? -4.887 -13.807 12.933 1.00 83.81 100 SER A C 1
ATOM 763 O O . SER A 1 100 ? -5.856 -13.149 13.310 1.00 83.81 100 SER A O 1
ATOM 765 N N . ILE A 1 101 ? -3.709 -13.256 12.651 1.00 88.44 101 ILE A N 1
ATOM 766 C CA . ILE A 1 101 ? -3.427 -11.823 12.683 1.00 88.44 101 ILE A CA 1
ATOM 767 C C . ILE A 1 101 ? -2.762 -11.443 11.364 1.00 88.44 101 ILE A C 1
ATOM 769 O O . ILE A 1 101 ? -1.866 -12.134 10.882 1.00 88.44 101 ILE A O 1
ATOM 773 N N . ILE A 1 102 ? -3.198 -10.323 10.804 1.00 89.62 102 ILE A N 1
ATOM 774 C CA . ILE A 1 102 ? -2.550 -9.616 9.707 1.00 89.62 102 ILE A CA 1
ATOM 775 C C . ILE A 1 102 ? -1.724 -8.489 10.310 1.00 89.62 102 ILE A C 1
ATOM 777 O O . ILE A 1 102 ? -2.230 -7.747 11.150 1.00 89.62 102 ILE A O 1
ATOM 781 N N . ASP A 1 103 ? -0.483 -8.339 9.855 1.00 88.88 103 ASP A N 1
ATOM 782 C CA . ASP A 1 103 ? 0.322 -7.142 10.084 1.00 88.88 103 ASP A CA 1
ATOM 783 C C . ASP A 1 103 ? 0.225 -6.229 8.857 1.00 88.88 103 ASP A C 1
ATOM 785 O O . ASP A 1 103 ? 0.793 -6.502 7.797 1.00 88.88 103 ASP A O 1
ATOM 789 N N . LEU A 1 104 ? -0.542 -5.150 8.994 1.00 87.06 104 LEU A N 1
ATOM 790 C CA . LEU A 1 104 ? -0.691 -4.121 7.981 1.00 87.06 104 LEU A CA 1
ATOM 791 C C . LEU A 1 104 ? 0.247 -2.954 8.302 1.00 87.06 104 LEU A C 1
ATOM 793 O O . LEU A 1 104 ? -0.168 -1.945 8.870 1.00 87.06 104 LEU A O 1
ATOM 797 N N . ARG A 1 105 ? 1.519 -3.077 7.909 1.00 84.12 105 ARG A N 1
ATOM 798 C CA . ARG A 1 105 ? 2.531 -2.009 8.049 1.00 84.12 105 ARG A CA 1
ATOM 799 C C . ARG A 1 105 ? 2.731 -1.540 9.502 1.00 84.12 105 ARG A C 1
ATOM 801 O O . ARG A 1 105 ? 2.896 -0.346 9.738 1.00 84.12 105 ARG A O 1
ATOM 808 N N . GLY A 1 106 ? 2.718 -2.469 10.455 1.00 84.12 106 GLY A N 1
ATOM 809 C CA . GLY A 1 106 ? 2.810 -2.221 11.896 1.00 84.12 106 GLY A CA 1
ATOM 810 C C . GLY A 1 106 ? 1.459 -2.277 12.611 1.00 84.12 106 GLY A C 1
ATOM 811 O O . GLY A 1 106 ? 1.413 -2.527 13.818 1.00 84.12 106 GLY A O 1
ATOM 812 N N . LEU A 1 107 ? 0.351 -2.116 11.879 1.00 87.31 107 LEU A N 1
ATOM 813 C CA . LEU A 1 107 ? -0.990 -2.211 12.436 1.00 87.31 107 LEU A CA 1
ATOM 814 C C . LEU A 1 107 ? -1.496 -3.657 12.388 1.00 87.31 107 LEU A C 1
ATOM 816 O O . LEU A 1 107 ? -1.841 -4.183 11.329 1.00 87.31 107 LEU A O 1
ATOM 820 N N . ARG A 1 108 ? -1.570 -4.299 13.556 1.00 89.06 108 ARG A N 1
ATOM 821 C CA . ARG A 1 108 ? -1.938 -5.715 13.678 1.00 89.06 108 ARG A CA 1
ATOM 822 C C . ARG A 1 108 ? -3.424 -5.899 13.973 1.00 89.06 108 ARG A C 1
ATOM 824 O O . ARG A 1 108 ? -3.932 -5.394 14.975 1.00 89.06 108 ARG A O 1
ATOM 831 N N . MET A 1 109 ? -4.121 -6.648 13.122 1.00 90.88 109 MET A N 1
ATOM 832 C CA . MET A 1 109 ? -5.570 -6.862 13.218 1.00 90.88 109 MET A CA 1
ATOM 833 C C . MET A 1 109 ? -6.002 -8.238 12.708 1.00 90.88 109 MET A C 1
ATOM 835 O O . MET A 1 109 ? -5.273 -8.898 11.974 1.00 90.88 109 MET A O 1
ATOM 839 N N . THR A 1 110 ? -7.207 -8.674 13.061 1.00 91.12 110 THR A N 1
ATOM 840 C CA . THR A 1 110 ? -7.812 -9.890 12.495 1.00 91.12 110 THR A CA 1
ATOM 841 C C . THR A 1 110 ? -8.170 -9.711 11.015 1.00 91.12 110 THR A C 1
ATOM 843 O O . THR A 1 110 ? -8.603 -8.619 10.643 1.00 91.12 110 THR A O 1
ATOM 846 N N . PRO A 1 111 ? -8.132 -10.768 10.177 1.00 90.31 111 PRO A N 1
ATOM 847 C CA . PRO A 1 111 ? -8.527 -10.686 8.764 1.00 90.31 111 PRO A CA 1
ATOM 848 C C . PRO A 1 111 ? -9.931 -10.121 8.511 1.00 90.31 111 PRO A C 1
ATOM 850 O O . PRO A 1 111 ? -10.150 -9.396 7.539 1.00 90.31 111 PRO A O 1
ATOM 853 N N . GLY A 1 112 ? -10.869 -10.409 9.417 1.00 89.00 112 GLY A N 1
ATOM 854 C CA . GLY A 1 112 ? -12.234 -9.895 9.356 1.00 89.00 112 GLY A CA 1
ATOM 855 C C . GLY A 1 112 ? -12.383 -8.440 9.805 1.00 89.00 112 GLY A C 1
ATOM 856 O O . GLY A 1 112 ? -13.483 -7.908 9.720 1.00 89.00 112 GLY A O 1
ATOM 857 N N . HIS A 1 113 ? -11.337 -7.774 10.308 1.00 89.50 113 HIS A N 1
ATOM 858 C CA . HIS A 1 113 ? -11.457 -6.404 10.813 1.00 89.50 113 HIS A CA 1
ATOM 859 C C . HIS A 1 113 ? -11.874 -5.444 9.694 1.00 89.50 113 HIS A C 1
ATOM 861 O O . HIS A 1 113 ? -11.300 -5.484 8.607 1.00 89.50 113 HIS A O 1
ATOM 867 N N . VAL A 1 114 ? -12.868 -4.589 9.941 1.00 90.25 114 VAL A N 1
ATOM 868 C CA . VAL A 1 114 ? -13.362 -3.657 8.921 1.00 90.25 114 VAL A CA 1
ATOM 869 C C . VAL A 1 114 ? -12.565 -2.358 8.914 1.00 90.25 114 VAL A C 1
ATOM 871 O O . VAL A 1 114 ? -12.292 -1.774 9.958 1.00 90.25 114 VAL A O 1
ATOM 874 N N . VAL A 1 115 ? -12.217 -1.886 7.724 1.00 88.56 115 VAL A N 1
ATOM 875 C CA . VAL A 1 115 ? -11.485 -0.638 7.490 1.00 88.56 115 VAL A CA 1
ATOM 876 C C . VAL A 1 115 ? -12.279 0.263 6.556 1.00 88.56 115 VAL A C 1
ATOM 878 O O . VAL A 1 115 ? -13.071 -0.216 5.740 1.00 88.56 115 VAL A O 1
ATOM 881 N N . LEU A 1 116 ? -12.066 1.572 6.678 1.00 86.06 116 LEU A N 1
ATOM 882 C CA . LEU A 1 116 ? -12.695 2.551 5.804 1.00 86.06 116 LEU A CA 1
ATOM 883 C C . LEU A 1 116 ? -11.981 2.562 4.461 1.00 86.06 116 LEU A C 1
ATOM 885 O O . LEU A 1 116 ? -10.776 2.805 4.384 1.00 86.06 116 LEU A O 1
ATOM 889 N N . SER A 1 117 ? -12.733 2.259 3.416 1.00 85.44 117 SER A N 1
ATOM 890 C CA . SER A 1 117 ? -12.2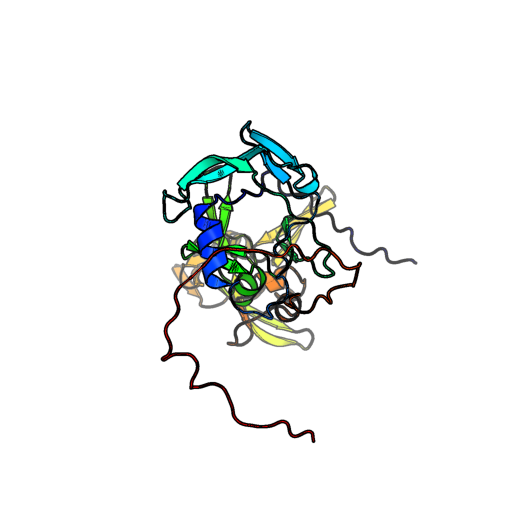03 2.058 2.079 1.00 85.44 117 SER A CA 1
ATOM 891 C C . SER A 1 117 ? -12.412 3.275 1.171 1.00 85.44 117 SER A C 1
ATOM 893 O O . SER A 1 117 ? -13.104 4.229 1.524 1.00 85.44 117 SER A O 1
ATOM 895 N N . ASP A 1 118 ? -11.790 3.248 -0.004 1.00 81.31 118 ASP A N 1
ATOM 896 C CA . ASP A 1 118 ? -11.794 4.328 -1.006 1.00 81.31 118 ASP A CA 1
ATOM 897 C C . ASP A 1 118 ? -13.160 4.759 -1.563 1.00 81.31 118 ASP A C 1
ATOM 899 O O . ASP A 1 118 ? -13.257 5.839 -2.141 1.00 81.31 118 ASP A O 1
ATOM 903 N N . ASN A 1 119 ? -14.216 3.973 -1.368 1.00 79.19 119 ASN A N 1
ATOM 904 C CA . ASN A 1 119 ? -15.585 4.319 -1.761 1.00 79.19 119 ASN A CA 1
ATOM 905 C C . ASN A 1 119 ? -16.483 4.683 -0.561 1.00 79.19 119 ASN A C 1
ATOM 907 O O . ASN A 1 119 ? -17.702 4.708 -0.701 1.00 79.19 119 ASN A O 1
ATOM 911 N N . GLY A 1 120 ? -15.897 4.916 0.619 1.00 76.50 120 GLY A N 1
ATOM 912 C CA . GLY A 1 120 ? -16.629 5.250 1.846 1.00 76.50 120 GLY A CA 1
ATOM 913 C C . GLY A 1 120 ? -17.257 4.049 2.564 1.00 76.50 120 GLY A C 1
ATOM 914 O O . GLY A 1 120 ? -17.786 4.207 3.667 1.00 76.50 120 GLY A O 1
ATOM 915 N N . GLU A 1 121 ? -17.164 2.842 1.996 1.00 82.25 121 GLU A N 1
ATOM 916 C CA . GLU A 1 121 ? -17.662 1.614 2.620 1.00 82.25 121 GLU A CA 1
ATOM 917 C C . GLU A 1 121 ? -16.698 1.084 3.689 1.00 82.25 121 GLU A C 1
ATOM 919 O O . GLU A 1 121 ? -15.476 1.262 3.612 1.00 82.25 121 GLU A O 1
ATOM 924 N N . TRP A 1 122 ? -17.252 0.355 4.658 1.00 84.50 122 TRP A N 1
ATOM 925 C CA . TRP A 1 122 ? -16.494 -0.413 5.644 1.00 84.50 122 TRP A CA 1
ATOM 926 C C . TRP A 1 122 ? -16.353 -1.850 5.178 1.00 84.50 122 TRP A C 1
ATOM 928 O O . TRP A 1 122 ? -17.341 -2.574 5.072 1.00 84.50 122 TRP A O 1
ATOM 938 N N . LEU A 1 123 ? -15.123 -2.270 4.907 1.00 87.94 123 LEU A N 1
ATOM 939 C CA . LEU A 1 123 ? -14.848 -3.574 4.315 1.00 87.94 123 LEU A CA 1
ATOM 940 C C . LEU A 1 123 ? -13.817 -4.321 5.126 1.00 87.94 123 LEU A C 1
ATOM 942 O O . LEU A 1 123 ? -12.900 -3.715 5.675 1.00 87.94 123 LEU A O 1
ATOM 946 N N . LYS A 1 124 ? -13.943 -5.646 5.163 1.00 91.88 124 LYS A N 1
ATOM 947 C CA . LYS A 1 124 ? -12.948 -6.512 5.793 1.00 91.88 124 LYS A CA 1
ATOM 948 C C . LYS A 1 124 ? -11.583 -6.262 5.164 1.00 91.88 124 LYS A C 1
ATOM 950 O O . LYS A 1 124 ? -11.455 -6.263 3.937 1.00 91.88 124 LYS A O 1
ATOM 955 N N . ILE A 1 125 ? -10.557 -6.101 5.991 1.00 92.44 125 ILE A N 1
ATOM 956 C CA . ILE A 1 125 ? -9.196 -5.853 5.522 1.00 92.44 125 ILE A CA 1
ATOM 957 C C . ILE A 1 125 ? -8.717 -6.970 4.587 1.00 92.44 125 ILE A C 1
ATOM 959 O O . ILE A 1 125 ? -8.067 -6.684 3.584 1.00 92.44 125 ILE A O 1
ATOM 963 N N . ALA A 1 126 ? -9.110 -8.225 4.833 1.00 92.62 126 ALA A N 1
ATOM 964 C CA . ALA A 1 126 ? -8.791 -9.334 3.941 1.00 92.62 126 ALA A CA 1
ATOM 965 C C . ALA A 1 126 ? -9.368 -9.136 2.526 1.00 92.62 126 ALA A C 1
ATOM 967 O O . ALA A 1 126 ? -8.669 -9.367 1.541 1.00 92.62 126 ALA A O 1
ATOM 968 N N . ASP A 1 127 ? -10.604 -8.648 2.398 1.00 93.06 127 ASP A N 1
ATOM 969 C CA . ASP A 1 127 ? -11.225 -8.390 1.092 1.00 93.06 127 ASP A CA 1
ATOM 970 C C . ASP A 1 127 ? -10.603 -7.191 0.382 1.00 93.06 127 ASP A C 1
ATOM 972 O O . ASP A 1 127 ? -10.379 -7.233 -0.831 1.00 93.06 127 ASP A O 1
ATOM 976 N N . VAL A 1 128 ? -10.275 -6.139 1.134 1.00 94.31 128 VAL A N 1
ATOM 977 C CA . VAL A 1 128 ? -9.554 -4.973 0.613 1.00 94.31 128 VAL A CA 1
ATOM 978 C C . VAL A 1 128 ? -8.191 -5.393 0.057 1.00 94.31 128 VAL A C 1
ATOM 980 O O . VAL A 1 128 ? -7.842 -5.010 -1.061 1.00 94.31 128 VAL A O 1
ATOM 983 N N . LEU A 1 129 ? -7.445 -6.226 0.790 1.00 94.38 129 LEU A N 1
ATOM 984 C CA . LEU A 1 129 ? -6.160 -6.766 0.351 1.00 94.38 129 LEU A CA 1
ATOM 985 C C . LEU A 1 129 ? -6.318 -7.659 -0.885 1.00 94.38 129 LEU A C 1
ATOM 987 O O . LEU A 1 129 ? -5.605 -7.457 -1.867 1.00 94.38 129 LEU A O 1
ATOM 991 N N . ARG A 1 130 ? -7.274 -8.597 -0.902 1.00 94.69 130 ARG A N 1
ATOM 992 C CA . ARG A 1 130 ? -7.519 -9.477 -2.064 1.00 94.69 130 ARG A CA 1
ATOM 993 C C . ARG A 1 130 ? -7.852 -8.696 -3.332 1.00 94.69 130 ARG A C 1
ATOM 995 O O . ARG A 1 130 ? -7.385 -9.064 -4.405 1.00 94.69 130 ARG A O 1
ATOM 1002 N N . ARG A 1 131 ? -8.603 -7.601 -3.203 1.00 93.88 131 ARG A N 1
ATOM 1003 C CA . ARG A 1 131 ? -9.031 -6.746 -4.323 1.00 93.88 131 ARG A CA 1
ATOM 1004 C C . ARG A 1 131 ? -8.067 -5.600 -4.642 1.00 93.88 131 ARG A C 1
ATOM 1006 O O . ARG A 1 131 ? -8.381 -4.798 -5.512 1.00 93.88 131 ARG A O 1
ATOM 1013 N N . ASP A 1 132 ? -6.934 -5.515 -3.943 1.00 94.19 132 ASP A N 1
ATOM 1014 C CA . ASP A 1 132 ? -5.917 -4.470 -4.133 1.00 94.19 132 ASP A CA 1
ATOM 1015 C C . ASP A 1 132 ? -6.478 -3.031 -4.038 1.00 94.19 132 ASP A C 1
ATOM 1017 O O . ASP A 1 132 ? -6.133 -2.109 -4.790 1.00 94.19 132 ASP A O 1
ATOM 1021 N N . ARG A 1 133 ? -7.408 -2.854 -3.097 1.00 94.19 133 ARG A N 1
ATOM 1022 C CA . ARG A 1 133 ? -8.133 -1.601 -2.884 1.00 94.19 133 ARG A CA 1
ATOM 1023 C C . ARG A 1 133 ? -7.394 -0.632 -1.976 1.00 94.19 133 ARG A C 1
ATOM 1025 O O . ARG A 1 133 ? -6.447 -1.000 -1.272 1.00 94.19 133 ARG A O 1
ATOM 1032 N N . ALA A 1 134 ? -7.840 0.621 -1.998 1.00 94.06 134 ALA A N 1
ATOM 1033 C CA . ALA A 1 134 ? -7.359 1.627 -1.073 1.00 94.06 134 ALA A CA 1
ATOM 1034 C C . ALA A 1 134 ? -8.182 1.702 0.213 1.00 94.06 134 ALA A C 1
ATOM 1036 O O . ALA A 1 134 ? -9.368 1.364 0.263 1.00 94.06 134 ALA A O 1
ATOM 1037 N N . ILE A 1 135 ? -7.497 2.159 1.254 1.00 92.62 135 ILE A N 1
ATOM 1038 C CA . ILE A 1 135 ? -8.034 2.479 2.569 1.00 92.62 135 ILE A CA 1
ATOM 1039 C C . ILE A 1 135 ? -7.696 3.916 2.910 1.00 92.62 135 ILE A C 1
ATOM 1041 O O . ILE A 1 135 ? -6.771 4.507 2.349 1.00 92.62 135 ILE A O 1
ATOM 1045 N N . VAL A 1 136 ? -8.432 4.455 3.864 1.00 87.69 136 VAL A N 1
ATOM 1046 C CA . VAL A 1 136 ? -8.144 5.756 4.446 1.00 87.69 136 VAL A CA 1
ATOM 1047 C C . VAL A 1 136 ? -7.117 5.578 5.558 1.00 87.69 136 VAL A C 1
ATOM 1049 O O . VAL A 1 136 ? -7.323 4.802 6.489 1.00 87.69 136 VAL A O 1
ATOM 1052 N N . GLU A 1 137 ? -6.013 6.309 5.459 1.00 87.12 137 GLU A N 1
ATOM 1053 C CA . GLU A 1 137 ? -4.955 6.374 6.464 1.00 87.12 137 GLU A CA 1
ATOM 1054 C C . GLU A 1 137 ? -4.787 7.824 6.926 1.00 87.12 137 GLU A C 1
ATOM 1056 O O . GLU A 1 137 ? -4.648 8.730 6.105 1.00 87.12 137 GLU A O 1
ATOM 1061 N N . GLU A 1 138 ? -4.797 8.058 8.238 1.00 81.00 138 GLU A N 1
ATOM 1062 C CA . GLU A 1 138 ? -4.487 9.377 8.797 1.00 81.00 138 GLU A CA 1
ATOM 1063 C C . GLU A 1 138 ? -2.973 9.629 8.706 1.00 81.00 138 GLU A C 1
ATOM 1065 O O . GLU A 1 138 ? -2.171 8.793 9.122 1.00 81.00 138 GLU A O 1
ATOM 1070 N N . ARG A 1 139 ? -2.574 10.788 8.169 1.00 84.06 139 ARG A N 1
ATOM 1071 C CA . ARG A 1 139 ? -1.175 11.247 8.103 1.00 84.06 139 ARG A CA 1
ATOM 1072 C C . ARG A 1 139 ? -1.045 12.668 8.655 1.00 84.06 139 ARG A C 1
ATOM 1074 O O . ARG A 1 139 ? -2.039 13.333 8.928 1.00 84.06 139 ARG A O 1
ATOM 1081 N N . THR A 1 140 ? 0.184 13.182 8.747 1.00 77.12 140 THR A N 1
ATOM 1082 C CA . THR A 1 140 ? 0.519 14.531 9.263 1.00 77.12 140 THR A CA 1
ATOM 1083 C C . THR A 1 140 ? -0.166 15.708 8.526 1.00 77.12 140 THR A C 1
ATOM 1085 O O . THR A 1 140 ? -0.047 16.847 8.957 1.00 77.12 140 THR A O 1
ATOM 1088 N N . GLY A 1 141 ? -0.928 15.468 7.454 1.00 77.56 141 GLY A N 1
ATOM 1089 C CA . GLY A 1 141 ? -1.734 16.471 6.739 1.00 77.56 141 GLY A CA 1
ATOM 1090 C C . GLY A 1 141 ? -3.239 16.171 6.689 1.00 77.56 141 GLY A C 1
ATOM 1091 O O . GLY A 1 141 ? -3.956 16.850 5.960 1.00 77.56 141 GLY A O 1
ATOM 1092 N N . GLY A 1 142 ? -3.713 15.163 7.428 1.00 78.38 142 GLY A N 1
ATOM 1093 C CA . GLY A 1 142 ? -5.088 14.666 7.384 1.00 78.38 142 GLY A CA 1
ATOM 1094 C C . GLY A 1 142 ? -5.218 13.294 6.706 1.00 78.38 142 GLY A C 1
ATOM 1095 O O . GLY A 1 142 ? -4.204 12.635 6.441 1.00 78.38 142 GLY A O 1
ATOM 1096 N N . PRO A 1 143 ? -6.457 12.847 6.442 1.00 81.25 143 PRO A N 1
ATOM 1097 C CA . PRO A 1 143 ? -6.725 11.540 5.858 1.00 81.25 143 PRO A CA 1
ATOM 1098 C C . PRO A 1 143 ? -6.279 11.480 4.395 1.00 81.25 143 PRO A C 1
ATOM 1100 O O . PRO A 1 143 ? -6.569 12.371 3.597 1.00 81.25 143 PRO A O 1
ATOM 1103 N N . VAL A 1 144 ? -5.604 10.393 4.030 1.00 87.50 144 VAL A N 1
ATOM 1104 C CA . VAL A 1 144 ? -5.114 10.119 2.677 1.00 87.50 144 VAL A CA 1
ATOM 1105 C C . VAL A 1 144 ? -5.602 8.742 2.240 1.00 87.50 144 VAL A C 1
ATOM 1107 O O . VAL A 1 144 ? -5.577 7.789 3.018 1.00 87.50 144 VAL A O 1
ATOM 1110 N N . LEU A 1 145 ? -6.024 8.618 0.981 1.00 91.56 145 LEU A N 1
ATOM 1111 C CA . LEU A 1 145 ? -6.280 7.314 0.377 1.00 91.56 145 LEU A CA 1
ATOM 1112 C C . LEU A 1 145 ? -4.959 6.645 0.011 1.00 91.56 145 LEU A C 1
ATOM 1114 O O . LEU A 1 145 ? -4.168 7.188 -0.762 1.00 91.56 145 LEU A O 1
ATOM 1118 N N . VAL A 1 146 ? -4.734 5.450 0.547 1.00 94.69 146 VAL A N 1
ATOM 1119 C CA . VAL A 1 146 ? -3.519 4.667 0.321 1.00 94.69 146 VAL A CA 1
ATOM 1120 C C . VAL A 1 146 ? -3.871 3.245 -0.080 1.00 94.69 146 VAL A C 1
ATOM 1122 O O . VAL A 1 146 ? -4.830 2.667 0.427 1.00 94.69 146 VAL A O 1
ATOM 1125 N N . ARG A 1 147 ? -3.075 2.627 -0.952 1.00 95.44 147 ARG A N 1
ATOM 1126 C CA . ARG A 1 147 ? -3.208 1.196 -1.261 1.00 95.44 147 ARG A CA 1
ATOM 1127 C C . ARG A 1 147 ? -3.026 0.368 0.005 1.00 95.44 147 ARG A C 1
ATOM 1129 O O . ARG A 1 147 ? -2.030 0.528 0.714 1.00 95.44 147 ARG A O 1
ATOM 1136 N N . ALA A 1 148 ? -3.941 -0.559 0.278 1.00 94.25 148 ALA A N 1
ATOM 1137 C CA . ALA A 1 148 ? -3.835 -1.402 1.467 1.00 94.25 148 ALA A CA 1
ATOM 1138 C C . ALA A 1 148 ? -2.564 -2.264 1.442 1.00 94.25 148 ALA A C 1
ATOM 1140 O O . ALA A 1 148 ? -1.852 -2.329 2.436 1.00 94.25 148 ALA A O 1
ATOM 1141 N N . ARG A 1 149 ? -2.215 -2.850 0.289 1.00 93.88 149 ARG A N 1
ATOM 1142 C CA . ARG A 1 149 ? -1.032 -3.718 0.171 1.00 93.88 149 ARG A CA 1
ATOM 1143 C C . ARG A 1 149 ? 0.295 -2.979 0.377 1.00 93.88 149 ARG A C 1
ATOM 1145 O O . ARG A 1 149 ? 1.215 -3.545 0.954 1.00 93.88 149 ARG A O 1
ATOM 1152 N N . THR A 1 150 ? 0.401 -1.731 -0.086 1.00 93.56 150 THR A N 1
ATOM 1153 C CA . THR A 1 150 ? 1.705 -1.053 -0.235 1.00 93.56 150 THR A CA 1
ATOM 1154 C C . THR A 1 150 ? 1.871 0.206 0.611 1.00 93.56 150 THR A C 1
ATOM 1156 O O . THR A 1 150 ? 2.983 0.552 0.988 1.00 93.56 150 THR A O 1
ATOM 1159 N N . GLY A 1 151 ? 0.782 0.906 0.932 1.00 93.12 151 GLY A N 1
ATOM 1160 C CA . GLY A 1 151 ? 0.818 2.196 1.635 1.00 93.12 151 GLY A CA 1
ATOM 1161 C C . GLY A 1 151 ? 1.140 3.380 0.729 1.00 93.12 151 GLY A C 1
ATOM 1162 O O . GLY A 1 151 ? 1.210 4.515 1.208 1.00 93.12 151 GLY A O 1
ATOM 1163 N N . ALA A 1 152 ? 1.296 3.137 -0.576 1.00 94.44 152 ALA A N 1
ATOM 1164 C CA . ALA A 1 152 ? 1.421 4.190 -1.570 1.00 94.44 152 ALA A CA 1
ATOM 1165 C C . ALA A 1 152 ? 0.131 5.017 -1.605 1.00 94.44 152 ALA A C 1
ATOM 1167 O O . ALA A 1 152 ? -0.969 4.458 -1.653 1.00 94.44 152 ALA A O 1
ATOM 1168 N N . ALA A 1 153 ? 0.270 6.343 -1.567 1.00 94.75 153 ALA A N 1
ATOM 1169 C CA . ALA A 1 153 ? -0.862 7.243 -1.729 1.00 94.75 153 ALA A CA 1
ATOM 1170 C C . ALA A 1 153 ? -1.421 7.108 -3.148 1.00 94.75 153 ALA A C 1
ATOM 1172 O O . ALA A 1 153 ? -0.657 7.049 -4.114 1.00 94.75 153 ALA A O 1
ATOM 1173 N N . ILE A 1 154 ? -2.743 7.054 -3.274 1.00 94.31 154 ILE A N 1
ATOM 1174 C CA . ILE A 1 154 ? -3.400 6.887 -4.570 1.00 94.31 154 ILE A CA 1
ATOM 1175 C C . ILE A 1 154 ? -3.042 8.050 -5.492 1.00 94.31 154 ILE A C 1
ATOM 1177 O O . ILE A 1 154 ? -3.116 9.211 -5.095 1.00 94.31 154 ILE A O 1
ATOM 1181 N N . GLY A 1 155 ? -2.627 7.723 -6.717 1.00 93.06 155 GLY A N 1
ATOM 1182 C CA . GLY A 1 155 ? -2.207 8.713 -7.713 1.00 93.06 155 GLY A CA 1
ATOM 1183 C C . GLY A 1 155 ? -0.833 9.345 -7.460 1.00 93.06 155 GLY A C 1
ATOM 1184 O O . GLY A 1 155 ? -0.409 10.192 -8.243 1.00 93.06 155 GLY A O 1
ATOM 1185 N N . SER A 1 156 ? -0.120 8.943 -6.402 1.00 94.50 156 SER A N 1
ATOM 1186 C CA . SER A 1 156 ? 1.296 9.289 -6.256 1.00 94.50 156 SER A CA 1
ATOM 1187 C C . SER A 1 156 ? 2.142 8.563 -7.301 1.00 94.50 156 SER A C 1
ATOM 1189 O O . SER A 1 156 ? 1.744 7.525 -7.829 1.00 94.50 156 SER A O 1
ATOM 1191 N N . GLU A 1 157 ? 3.346 9.073 -7.558 1.00 95.12 157 GLU A N 1
ATOM 1192 C CA . GLU A 1 157 ? 4.311 8.414 -8.446 1.00 95.12 157 GLU A CA 1
ATOM 1193 C C . GLU A 1 157 ? 4.593 6.965 -8.014 1.00 95.12 157 GLU A C 1
ATOM 1195 O O . GLU A 1 157 ? 4.705 6.082 -8.851 1.00 95.12 157 GLU A O 1
ATOM 1200 N N . GLU A 1 158 ? 4.613 6.693 -6.708 1.00 95.62 158 GLU A N 1
ATOM 1201 C CA . GLU A 1 158 ? 4.844 5.360 -6.142 1.00 95.62 158 GLU A CA 1
ATOM 1202 C C . GLU A 1 158 ? 3.653 4.395 -6.372 1.00 95.62 158 GLU A C 1
ATOM 1204 O O . GLU A 1 158 ? 3.841 3.178 -6.360 1.00 95.62 158 GLU A O 1
ATOM 1209 N N . ASP A 1 159 ? 2.433 4.903 -6.601 1.00 97.06 159 ASP A N 1
ATOM 1210 C CA . ASP A 1 159 ? 1.248 4.103 -6.977 1.00 97.06 159 ASP A CA 1
ATOM 1211 C C . ASP A 1 159 ? 1.149 3.870 -8.494 1.00 97.06 159 ASP A C 1
ATOM 1213 O O . ASP A 1 159 ? 0.347 3.045 -8.934 1.00 97.06 159 ASP A O 1
ATOM 1217 N N . ALA A 1 160 ? 1.955 4.564 -9.303 1.00 96.81 160 ALA A N 1
ATOM 1218 C CA . ALA A 1 160 ? 1.881 4.450 -10.752 1.00 96.81 160 ALA A CA 1
ATOM 1219 C C . ALA A 1 160 ? 2.235 3.022 -11.210 1.00 96.81 160 ALA A C 1
ATOM 1221 O O . ALA A 1 160 ? 3.250 2.469 -10.768 1.00 96.81 160 ALA A O 1
ATOM 1222 N N . PRO A 1 161 ? 1.424 2.400 -12.085 1.00 97.44 161 PRO A N 1
ATOM 1223 C CA . PRO A 1 161 ? 1.751 1.096 -12.642 1.00 97.44 161 PRO A CA 1
ATOM 1224 C C . PRO A 1 161 ? 2.934 1.232 -13.604 1.00 97.44 161 PRO A C 1
ATOM 1226 O O . PRO A 1 161 ? 2.997 2.177 -14.372 1.00 97.44 161 PRO A O 1
ATOM 1229 N N . VAL A 1 162 ? 3.868 0.290 -13.602 1.00 98.25 162 VAL A N 1
ATOM 1230 C CA . VAL A 1 162 ? 4.994 0.231 -14.540 1.00 98.25 162 VAL A CA 1
ATOM 1231 C C . VAL A 1 162 ? 5.152 -1.207 -14.998 1.00 98.25 162 VAL A C 1
ATOM 1233 O O . VAL A 1 162 ? 5.217 -2.130 -14.184 1.00 98.25 162 VAL A O 1
ATOM 1236 N N . THR A 1 163 ? 5.228 -1.407 -16.311 1.00 98.56 163 THR A N 1
ATOM 1237 C CA . THR A 1 163 ? 5.537 -2.723 -16.869 1.00 98.56 163 THR A CA 1
ATOM 1238 C C . THR A 1 163 ? 7.035 -2.981 -16.765 1.00 98.56 163 THR A C 1
ATOM 1240 O O . THR A 1 163 ? 7.847 -2.201 -17.266 1.00 98.56 163 THR A O 1
ATOM 1243 N N . VAL A 1 164 ? 7.404 -4.102 -16.156 1.00 98.25 164 VAL A N 1
ATOM 1244 C CA . VAL A 1 164 ? 8.790 -4.542 -16.015 1.00 98.25 164 VAL A CA 1
ATOM 1245 C C . VAL A 1 164 ? 9.010 -5.885 -16.697 1.00 98.25 164 VAL A C 1
ATOM 1247 O O . VAL A 1 164 ? 8.147 -6.765 -16.664 1.00 98.25 164 VAL A O 1
ATOM 1250 N N . LEU A 1 165 ? 10.174 -6.035 -17.324 1.00 98.12 165 LEU A N 1
ATOM 1251 C CA . LEU A 1 165 ? 10.622 -7.274 -17.959 1.00 98.12 165 LEU A CA 1
ATOM 1252 C C . LEU A 1 165 ? 11.729 -7.897 -17.115 1.00 98.12 165 LEU A C 1
ATOM 1254 O O . LEU A 1 165 ? 12.692 -7.217 -16.766 1.00 98.12 165 LEU A O 1
ATOM 1258 N N . PHE A 1 166 ? 11.618 -9.181 -16.802 1.00 97.12 166 PHE A N 1
ATOM 1259 C CA . PHE A 1 166 ? 12.623 -9.897 -16.017 1.00 97.12 166 PHE A CA 1
ATOM 1260 C C . PHE A 1 166 ? 12.743 -11.345 -16.486 1.00 97.12 166 PHE A C 1
ATOM 1262 O O . PHE A 1 166 ? 11.933 -11.814 -17.281 1.00 97.12 166 PHE A O 1
ATOM 1269 N N . ALA A 1 167 ? 13.769 -12.046 -16.013 1.00 96.00 167 ALA A N 1
ATOM 1270 C CA . ALA A 1 167 ? 13.918 -13.476 -16.236 1.00 96.00 167 ALA A CA 1
ATOM 1271 C C . ALA A 1 167 ? 13.836 -14.213 -14.900 1.00 96.00 167 ALA A C 1
ATOM 1273 O O . ALA A 1 167 ? 14.366 -13.735 -13.898 1.00 96.00 167 ALA A O 1
ATOM 1274 N N . ASP A 1 168 ? 13.174 -15.367 -14.874 1.00 93.81 168 ASP A N 1
ATOM 1275 C CA . ASP A 1 168 ? 13.185 -16.219 -13.687 1.00 93.81 168 ASP A CA 1
ATOM 1276 C C . ASP A 1 168 ? 14.547 -16.915 -13.496 1.00 93.81 168 ASP A C 1
ATOM 1278 O O . ASP A 1 168 ? 15.483 -16.759 -14.285 1.00 93.81 168 ASP A O 1
ATOM 1282 N N . ARG A 1 169 ? 14.667 -17.744 -12.452 1.00 90.56 169 ARG A N 1
ATOM 1283 C CA . ARG A 1 169 ? 15.902 -18.500 -12.170 1.00 90.56 169 ARG A CA 1
ATOM 1284 C C . ARG A 1 169 ? 16.306 -19.477 -13.280 1.00 90.56 169 ARG A C 1
ATOM 1286 O O . ARG A 1 169 ? 17.463 -19.883 -13.319 1.00 90.56 169 ARG A O 1
ATOM 1293 N N . ALA A 1 170 ? 15.377 -19.872 -14.149 1.00 94.50 170 ALA A N 1
ATOM 1294 C CA . ALA A 1 170 ? 15.640 -20.728 -15.302 1.00 94.50 170 ALA A CA 1
ATOM 1295 C C . ALA A 1 170 ? 15.964 -19.919 -16.575 1.00 94.50 170 ALA A C 1
ATOM 1297 O O . ALA A 1 170 ? 16.163 -20.510 -17.634 1.00 94.50 170 ALA A O 1
ATOM 1298 N N . GLY A 1 171 ? 16.014 -18.584 -16.489 1.00 94.62 171 GLY A N 1
ATOM 1299 C CA . GLY A 1 171 ? 16.254 -17.693 -17.622 1.00 94.62 171 GLY A CA 1
ATOM 1300 C C . GLY A 1 171 ? 15.026 -17.477 -18.510 1.00 94.62 171 GLY A C 1
ATOM 1301 O O . GLY A 1 171 ? 15.158 -16.927 -19.603 1.00 94.62 171 GLY A O 1
ATOM 1302 N N . ARG A 1 172 ? 13.834 -17.909 -18.081 1.00 96.31 172 ARG A N 1
ATOM 1303 C CA . ARG A 1 172 ? 12.601 -17.726 -18.854 1.00 96.31 172 ARG A CA 1
ATOM 1304 C C . ARG A 1 172 ? 12.138 -16.275 -18.732 1.00 96.31 172 ARG A C 1
ATOM 1306 O O . ARG A 1 172 ? 12.118 -15.761 -17.615 1.00 96.31 172 ARG A O 1
ATOM 1313 N N . PRO A 1 173 ? 11.782 -15.608 -19.842 1.00 97.50 173 PRO A N 1
ATOM 1314 C CA . PRO A 1 173 ? 11.333 -14.226 -19.802 1.00 97.50 173 PRO A CA 1
ATOM 1315 C C . PRO A 1 173 ? 9.921 -14.132 -19.220 1.00 97.50 173 PRO A C 1
ATOM 1317 O O . PRO A 1 173 ? 9.036 -14.901 -19.590 1.00 97.50 173 PRO A O 1
ATOM 1320 N N . HIS A 1 174 ? 9.721 -13.139 -18.364 1.00 98.12 174 HIS A N 1
ATOM 1321 C CA . HIS A 1 174 ? 8.455 -12.799 -17.733 1.00 98.12 174 HIS A CA 1
ATOM 1322 C C . HIS A 1 174 ? 8.195 -11.300 -17.832 1.00 98.12 174 HIS A C 1
ATOM 1324 O O . HIS A 1 174 ? 9.112 -10.480 -17.971 1.00 98.12 174 HIS A O 1
ATOM 1330 N N . LYS A 1 175 ? 6.919 -10.945 -17.726 1.00 98.06 175 LYS A N 1
ATOM 1331 C CA . LYS A 1 175 ? 6.457 -9.560 -17.681 1.00 98.06 175 LYS A CA 1
ATOM 1332 C C . LYS A 1 175 ? 5.572 -9.374 -16.459 1.00 98.06 175 LYS A C 1
ATOM 1334 O O . LYS A 1 175 ? 4.642 -10.145 -16.251 1.00 98.06 175 LYS A O 1
ATOM 1339 N N . ALA A 1 176 ? 5.808 -8.322 -15.688 1.00 98.38 176 ALA A N 1
ATOM 1340 C CA . ALA A 1 176 ? 4.922 -7.934 -14.596 1.00 98.38 176 ALA A CA 1
ATOM 1341 C C . ALA A 1 176 ? 4.497 -6.476 -14.734 1.00 98.38 176 ALA A C 1
ATOM 1343 O O . ALA A 1 176 ? 5.263 -5.648 -15.221 1.00 98.38 176 ALA A O 1
ATOM 1344 N N . VAL A 1 177 ? 3.293 -6.157 -14.268 1.00 98.38 177 VAL A N 1
ATOM 1345 C CA . VAL A 1 177 ? 2.931 -4.780 -13.927 1.00 98.38 177 VAL A CA 1
ATOM 1346 C C . VAL A 1 177 ? 3.130 -4.635 -12.430 1.00 98.38 177 VAL A C 1
ATOM 1348 O O . VAL A 1 177 ? 2.513 -5.353 -11.642 1.00 98.38 177 VAL A O 1
ATOM 1351 N N . VAL A 1 178 ? 3.997 -3.712 -12.038 1.00 98.12 178 VAL A N 1
ATOM 1352 C CA . VAL A 1 178 ? 4.291 -3.398 -10.638 1.00 98.12 178 VAL A CA 1
ATOM 1353 C C . VAL A 1 178 ? 3.925 -1.953 -10.354 1.00 98.12 178 VAL A C 1
ATOM 1355 O O . VAL A 1 178 ? 3.934 -1.121 -11.253 1.00 98.12 178 VAL A O 1
ATOM 1358 N N . ARG A 1 179 ? 3.625 -1.624 -9.105 1.00 97.94 179 ARG A N 1
ATOM 1359 C CA . ARG A 1 179 ? 3.588 -0.226 -8.671 1.00 97.94 179 ARG A CA 1
ATOM 1360 C C . ARG A 1 179 ? 5.006 0.301 -8.517 1.00 97.94 179 ARG A C 1
ATOM 1362 O O . ARG A 1 179 ? 5.846 -0.382 -7.934 1.00 97.94 179 ARG A O 1
ATOM 1369 N N . ALA A 1 180 ? 5.269 1.510 -9.003 1.00 97.75 180 ALA A N 1
ATOM 1370 C CA . ALA A 1 180 ? 6.619 2.058 -9.083 1.00 97.75 180 ALA A CA 1
ATOM 1371 C C . ALA A 1 180 ? 7.301 2.243 -7.718 1.00 97.75 180 ALA A C 1
ATOM 1373 O O . ALA A 1 180 ? 8.523 2.348 -7.662 1.00 97.75 180 ALA A O 1
ATOM 1374 N N . GLY A 1 181 ? 6.557 2.229 -6.611 1.00 96.50 181 GLY A N 1
ATOM 1375 C CA . GLY A 1 181 ? 7.156 2.259 -5.280 1.00 96.50 181 GLY A CA 1
ATOM 1376 C C . GLY A 1 181 ? 7.774 0.951 -4.790 1.00 96.50 181 GLY A C 1
ATOM 1377 O O . GLY A 1 181 ? 8.375 0.910 -3.716 1.00 96.50 181 GLY A O 1
ATOM 1378 N N . ILE A 1 182 ? 7.674 -0.122 -5.579 1.00 96.25 182 ILE A N 1
ATOM 1379 C CA . ILE A 1 182 ? 8.344 -1.389 -5.292 1.00 96.25 182 ILE A CA 1
ATOM 1380 C C . ILE A 1 182 ? 9.847 -1.161 -5.096 1.00 96.25 182 ILE A C 1
ATOM 1382 O O . ILE A 1 182 ? 10.518 -0.578 -5.948 1.00 96.25 182 ILE A O 1
ATOM 1386 N N . VAL A 1 183 ? 10.391 -1.626 -3.972 1.00 93.44 183 VAL A N 1
ATOM 1387 C CA . VAL A 1 183 ? 11.837 -1.563 -3.726 1.00 93.44 183 VAL A CA 1
ATOM 1388 C C . VAL A 1 183 ? 12.519 -2.572 -4.638 1.00 93.44 183 VAL A C 1
ATOM 1390 O O . VAL A 1 183 ? 12.182 -3.753 -4.593 1.00 93.44 183 VAL A O 1
ATOM 1393 N N . CYS A 1 184 ? 13.472 -2.128 -5.450 1.00 89.75 184 CYS A N 1
ATOM 1394 C CA . CYS A 1 184 ? 14.111 -2.963 -6.466 1.00 89.75 184 CYS A CA 1
ATOM 1395 C C . CYS A 1 184 ? 15.639 -3.032 -6.338 1.00 89.75 184 CYS A C 1
ATOM 1397 O O . CYS A 1 184 ? 16.246 -3.971 -6.834 1.00 89.75 184 CYS A O 1
ATOM 1399 N N . ILE A 1 185 ? 16.270 -2.085 -5.637 1.00 82.75 185 ILE A N 1
ATOM 1400 C CA . ILE A 1 185 ? 17.711 -2.104 -5.347 1.00 82.75 185 ILE A CA 1
ATOM 1401 C C . ILE A 1 185 ? 17.906 -1.842 -3.856 1.00 82.75 185 ILE A C 1
ATOM 1403 O O . ILE A 1 185 ? 17.235 -0.983 -3.291 1.00 82.75 185 ILE A O 1
ATOM 1407 N N . ALA A 1 186 ? 18.829 -2.561 -3.220 1.00 78.88 186 ALA A N 1
ATOM 1408 C CA . ALA A 1 186 ? 19.325 -2.230 -1.890 1.00 78.88 186 ALA A CA 1
ATOM 1409 C C . ALA A 1 186 ? 20.768 -1.730 -2.012 1.00 78.88 186 ALA A C 1
ATOM 1411 O O . ALA A 1 186 ? 21.663 -2.481 -2.396 1.00 78.88 186 ALA A O 1
ATOM 1412 N N . GLU A 1 187 ? 20.995 -0.462 -1.694 1.00 77.38 187 GLU A N 1
ATOM 1413 C CA . GLU A 1 187 ? 22.325 0.134 -1.667 1.00 77.38 187 GLU A CA 1
ATOM 1414 C C . GLU A 1 187 ? 22.891 0.047 -0.249 1.00 77.38 187 GLU A C 1
ATOM 1416 O O . GLU A 1 187 ? 22.288 0.546 0.703 1.00 77.38 187 GLU A O 1
ATOM 1421 N N . ARG A 1 188 ? 24.057 -0.586 -0.086 1.00 77.75 188 ARG A N 1
ATOM 1422 C CA . ARG A 1 188 ? 24.759 -0.588 1.201 1.00 77.75 188 ARG A CA 1
ATOM 1423 C C . ARG A 1 188 ? 25.509 0.735 1.359 1.00 77.75 188 ARG A C 1
ATOM 1425 O O . ARG A 1 188 ? 26.415 1.034 0.586 1.00 77.75 188 ARG A O 1
ATOM 1432 N N . ARG A 1 189 ? 25.152 1.501 2.384 1.00 80.12 189 ARG A N 1
ATOM 1433 C CA . ARG A 1 189 ? 25.810 2.752 2.760 1.00 80.12 189 ARG A CA 1
ATOM 1434 C C . ARG A 1 189 ? 27.141 2.490 3.470 1.00 80.12 189 ARG A C 1
ATOM 1436 O O . ARG A 1 189 ? 27.393 1.401 3.990 1.00 80.12 189 ARG A O 1
ATOM 1443 N N . ALA A 1 190 ? 27.986 3.521 3.517 1.00 82.50 190 ALA A N 1
ATOM 1444 C CA . ALA A 1 190 ? 29.313 3.469 4.139 1.00 82.50 190 ALA A CA 1
ATOM 1445 C C . ALA A 1 190 ? 29.280 3.148 5.647 1.00 82.50 190 ALA A C 1
ATOM 1447 O O . ALA A 1 190 ? 30.232 2.581 6.174 1.00 82.50 190 ALA A O 1
ATOM 1448 N N . ASP A 1 191 ? 28.177 3.467 6.329 1.00 85.25 191 ASP A N 1
ATOM 1449 C CA . ASP A 1 191 ? 27.936 3.144 7.742 1.00 85.25 191 ASP A CA 1
ATOM 1450 C C . ASP A 1 191 ? 27.450 1.694 7.967 1.00 85.25 191 ASP A C 1
ATOM 1452 O O . ASP A 1 191 ? 27.136 1.307 9.091 1.00 85.25 191 ASP A O 1
ATOM 1456 N N . GLY A 1 192 ? 27.371 0.885 6.904 1.00 80.44 192 GLY A N 1
ATOM 1457 C CA . GLY A 1 192 ? 26.887 -0.493 6.939 1.00 80.44 192 GLY A CA 1
ATOM 1458 C C . GLY A 1 192 ? 25.364 -0.636 6.878 1.00 80.44 192 GLY A C 1
ATOM 1459 O O . GLY A 1 192 ? 24.876 -1.762 6.748 1.00 80.44 192 GLY A O 1
ATOM 1460 N N . SER A 1 193 ? 24.603 0.463 6.923 1.00 78.12 193 SER A N 1
ATOM 1461 C CA . SER A 1 193 ? 23.154 0.427 6.707 1.00 78.12 193 SER A CA 1
ATOM 1462 C C . SER A 1 193 ? 22.824 0.130 5.240 1.00 78.12 193 SER A C 1
ATOM 1464 O O . SER A 1 193 ? 23.668 0.251 4.355 1.00 78.12 193 SER A O 1
ATOM 1466 N N . SER A 1 194 ? 21.605 -0.331 4.963 1.00 75.75 194 SER A N 1
ATOM 1467 C CA . SER A 1 194 ? 21.128 -0.549 3.593 1.00 75.75 194 SER A CA 1
ATOM 1468 C C . SER A 1 194 ? 19.926 0.342 3.320 1.00 75.75 194 SER A C 1
ATOM 1470 O O . SER A 1 194 ? 19.006 0.405 4.134 1.00 75.75 194 SER A O 1
ATOM 1472 N N . GLU A 1 195 ? 19.936 1.027 2.183 1.00 83.81 195 GLU A N 1
ATOM 1473 C CA . GLU A 1 195 ? 18.835 1.852 1.705 1.00 83.81 195 GLU A CA 1
ATOM 1474 C C . GLU A 1 195 ? 18.168 1.174 0.511 1.00 83.81 195 GLU A C 1
ATOM 1476 O O . GLU A 1 195 ? 18.807 0.894 -0.501 1.00 83.81 195 GLU A O 1
ATOM 1481 N N . GLY A 1 196 ? 16.868 0.917 0.627 1.00 86.25 196 GLY A N 1
ATOM 1482 C CA . GLY A 1 196 ? 16.061 0.451 -0.492 1.00 86.25 196 GLY A CA 1
ATOM 1483 C C . GLY A 1 196 ? 15.726 1.601 -1.440 1.00 86.25 196 GLY A C 1
ATOM 1484 O O . GLY A 1 196 ? 15.286 2.661 -0.999 1.00 86.25 196 GLY A O 1
ATOM 1485 N N . TRP A 1 197 ? 15.906 1.395 -2.739 1.00 92.19 197 TRP A N 1
ATOM 1486 C CA . TRP A 1 197 ? 15.465 2.314 -3.781 1.00 92.19 197 TRP A CA 1
ATOM 1487 C C . TRP A 1 197 ? 14.208 1.765 -4.445 1.00 92.19 197 TRP A C 1
ATOM 1489 O O . TRP A 1 197 ? 14.188 0.606 -4.871 1.00 92.19 197 TRP A O 1
ATOM 1499 N N . SER A 1 198 ? 13.173 2.603 -4.542 1.00 95.38 198 SER A N 1
ATOM 1500 C CA . SER A 1 198 ? 11.983 2.294 -5.329 1.00 95.38 198 SER A CA 1
ATOM 1501 C C . SER A 1 198 ? 12.295 2.300 -6.826 1.00 95.38 198 SER A C 1
ATOM 1503 O O . SER A 1 198 ? 13.212 2.997 -7.278 1.00 95.38 198 SER A O 1
ATOM 1505 N N . LEU A 1 199 ? 11.506 1.572 -7.615 1.00 96.56 199 LEU A N 1
ATOM 1506 C CA . LEU A 1 199 ? 11.585 1.631 -9.074 1.00 96.56 199 LEU A CA 1
ATOM 1507 C C . LEU A 1 199 ? 11.377 3.066 -9.587 1.00 96.56 199 LEU A C 1
ATOM 1509 O O . LEU A 1 199 ? 12.086 3.492 -10.495 1.00 96.56 199 LEU A O 1
ATOM 1513 N N . ALA A 1 200 ? 10.487 3.841 -8.963 1.00 96.62 200 ALA A N 1
ATOM 1514 C CA . ALA A 1 200 ? 10.289 5.258 -9.255 1.00 96.62 200 ALA A CA 1
ATOM 1515 C C . ALA A 1 200 ? 11.584 6.063 -9.088 1.00 96.62 200 ALA A C 1
ATOM 1517 O O . ALA A 1 200 ? 11.983 6.795 -9.994 1.00 96.62 200 ALA A O 1
ATOM 1518 N N . ARG A 1 201 ? 12.300 5.878 -7.970 1.00 95.25 201 ARG A N 1
ATOM 1519 C CA . ARG A 1 201 ? 13.600 6.527 -7.744 1.00 95.25 201 ARG A CA 1
ATOM 1520 C C . ARG A 1 201 ? 14.639 6.109 -8.786 1.00 95.25 201 ARG A C 1
ATOM 1522 O O . ARG A 1 201 ? 15.341 6.977 -9.304 1.00 95.25 201 ARG A O 1
ATOM 1529 N N . VAL A 1 202 ? 14.732 4.815 -9.098 1.00 94.88 202 VAL A N 1
ATOM 1530 C CA . VAL A 1 202 ? 15.675 4.294 -10.105 1.00 94.88 202 VAL A CA 1
ATOM 1531 C C . VAL A 1 202 ? 15.411 4.920 -11.473 1.00 94.88 202 VAL A C 1
ATOM 1533 O O . VAL A 1 202 ? 16.331 5.448 -12.097 1.00 94.88 202 VAL A O 1
ATOM 1536 N N . LEU A 1 203 ? 14.154 4.915 -11.918 1.00 95.94 203 LEU A N 1
ATOM 1537 C CA . LEU A 1 203 ? 13.750 5.481 -13.203 1.00 95.94 203 LEU A CA 1
ATOM 1538 C C . LEU A 1 203 ? 14.024 6.984 -13.273 1.00 95.94 203 LEU A C 1
ATOM 1540 O O . LEU A 1 203 ? 14.581 7.460 -14.261 1.00 95.94 203 LEU A O 1
ATOM 1544 N N . ARG A 1 204 ? 13.730 7.723 -12.200 1.00 95.38 204 ARG A N 1
ATOM 1545 C CA . ARG A 1 204 ? 14.014 9.160 -12.121 1.00 95.38 204 ARG A CA 1
ATOM 1546 C C . ARG A 1 204 ? 15.505 9.460 -12.252 1.00 95.38 204 ARG A C 1
ATOM 1548 O O . ARG A 1 204 ? 15.884 10.370 -12.981 1.00 95.38 204 ARG A O 1
ATOM 1555 N N . GLN A 1 205 ? 16.362 8.677 -11.598 1.00 94.06 205 GLN A N 1
ATOM 1556 C CA . GLN A 1 205 ? 17.815 8.835 -11.710 1.00 94.06 205 GLN A CA 1
ATOM 1557 C C . GLN A 1 205 ? 18.346 8.505 -13.111 1.00 94.06 205 GLN A C 1
ATOM 1559 O O . GLN A 1 205 ? 19.369 9.039 -13.534 1.00 94.06 205 GLN A O 1
ATOM 1564 N N . GLN A 1 206 ? 17.630 7.662 -13.851 1.00 94.75 206 GLN A N 1
ATOM 1565 C CA . GLN A 1 206 ? 17.890 7.373 -15.260 1.00 94.75 206 GLN A CA 1
ATOM 1566 C C . GLN A 1 206 ? 17.236 8.394 -16.213 1.00 94.75 206 GLN A C 1
ATOM 1568 O O . GLN A 1 206 ? 17.268 8.204 -17.427 1.00 94.75 206 GLN A O 1
ATOM 1573 N N . ASN A 1 207 ? 16.684 9.491 -15.682 1.00 96.69 207 ASN A N 1
ATOM 1574 C CA . ASN A 1 207 ? 15.979 10.544 -16.416 1.00 96.69 207 ASN A CA 1
ATOM 1575 C C . ASN A 1 207 ? 14.727 10.055 -17.166 1.00 96.69 207 ASN A C 1
ATOM 1577 O O . ASN A 1 207 ? 14.400 10.567 -18.239 1.00 96.69 207 ASN A O 1
ATOM 1581 N N . TYR A 1 208 ? 14.017 9.079 -16.597 1.00 97.31 208 TYR A N 1
ATOM 1582 C CA . TYR A 1 208 ? 12.671 8.717 -17.027 1.00 97.31 208 TYR A CA 1
ATOM 1583 C C . TYR A 1 208 ? 11.616 9.411 -16.167 1.00 97.31 208 TYR A C 1
ATOM 1585 O O . TYR A 1 208 ? 11.759 9.535 -14.953 1.00 97.31 208 TYR A O 1
ATOM 1593 N N . THR A 1 209 ? 10.519 9.812 -16.805 1.00 96.94 209 THR A N 1
ATOM 1594 C CA . THR A 1 209 ? 9.288 10.252 -16.137 1.00 96.94 209 THR A CA 1
ATOM 1595 C C . THR A 1 209 ? 8.221 9.174 -16.282 1.00 96.94 209 THR A C 1
ATOM 1597 O O . THR A 1 209 ? 7.970 8.711 -17.398 1.00 96.94 209 THR A O 1
ATOM 1600 N N . ILE A 1 210 ? 7.582 8.791 -15.176 1.00 97.31 210 ILE A N 1
ATOM 1601 C CA . ILE A 1 210 ? 6.466 7.837 -15.176 1.00 97.31 210 ILE A CA 1
ATOM 1602 C C . ILE A 1 210 ? 5.166 8.593 -15.447 1.00 97.31 210 ILE A C 1
ATOM 1604 O O . ILE A 1 210 ? 4.858 9.582 -14.779 1.00 97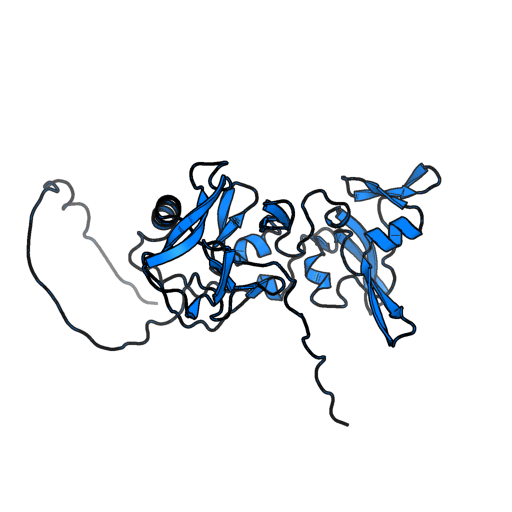.31 210 ILE A O 1
ATOM 1608 N N . ARG A 1 211 ? 4.391 8.138 -16.431 1.00 94.12 211 ARG A N 1
ATOM 1609 C CA . ARG A 1 211 ? 3.078 8.702 -16.756 1.00 94.12 211 ARG A CA 1
ATOM 1610 C C . ARG A 1 211 ? 1.965 7.963 -16.002 1.00 94.12 211 ARG A C 1
ATOM 1612 O O . ARG A 1 211 ? 2.152 6.809 -15.622 1.00 94.12 211 ARG A O 1
ATOM 1619 N N . PRO A 1 212 ? 0.782 8.581 -15.814 1.00 89.44 212 PRO A N 1
ATOM 1620 C CA . PRO A 1 212 ? -0.331 7.946 -15.097 1.00 89.44 212 PRO A CA 1
ATOM 1621 C C . PRO A 1 212 ? -0.835 6.633 -15.717 1.00 89.44 212 PRO A C 1
ATOM 1623 O O . PRO A 1 212 ? -1.383 5.793 -15.012 1.00 89.44 212 PRO A O 1
ATOM 1626 N N . ASP A 1 213 ? -0.653 6.456 -17.027 1.00 90.00 213 ASP A N 1
ATOM 1627 C CA . ASP A 1 213 ? -0.997 5.234 -17.770 1.00 90.00 213 ASP A CA 1
ATOM 1628 C C . ASP A 1 213 ? 0.076 4.132 -17.668 1.00 90.00 213 ASP A C 1
ATOM 1630 O O . ASP A 1 213 ? -0.096 3.043 -18.214 1.00 90.00 213 ASP A O 1
ATOM 1634 N N . GLY A 1 214 ? 1.179 4.415 -16.975 1.00 90.38 214 GLY A N 1
ATOM 1635 C CA . GLY A 1 214 ? 2.311 3.522 -16.779 1.00 90.38 214 GLY A CA 1
ATOM 1636 C C . GLY A 1 214 ? 3.342 3.495 -17.899 1.00 90.38 214 GLY A C 1
ATOM 1637 O O . GLY A 1 214 ? 4.304 2.727 -17.833 1.00 90.38 214 GLY A O 1
ATOM 1638 N N . THR A 1 215 ? 3.185 4.349 -18.913 1.00 95.94 215 THR A N 1
ATOM 1639 C CA . THR A 1 215 ? 4.224 4.563 -19.924 1.00 95.94 215 THR A CA 1
ATOM 1640 C C . THR A 1 215 ? 5.357 5.428 -19.368 1.00 95.94 215 THR A C 1
ATOM 1642 O O . THR A 1 215 ? 5.159 6.297 -18.516 1.00 95.94 215 THR A O 1
ATOM 1645 N N . LEU A 1 216 ? 6.576 5.196 -19.849 1.00 97.88 216 LEU A N 1
ATOM 1646 C CA . LEU A 1 216 ? 7.766 5.945 -19.451 1.00 97.88 216 LEU A CA 1
ATOM 1647 C C . LEU A 1 216 ? 8.146 6.928 -20.553 1.00 97.88 216 LEU A C 1
ATOM 1649 O O . LEU A 1 216 ? 8.132 6.574 -21.729 1.00 97.88 216 LEU A O 1
ATOM 1653 N N . THR A 1 217 ? 8.515 8.152 -20.182 1.00 97.75 217 THR A N 1
ATOM 1654 C CA . THR A 1 217 ? 9.093 9.141 -21.107 1.00 97.75 217 THR A CA 1
ATOM 1655 C C . THR A 1 217 ? 10.565 9.328 -20.777 1.00 97.75 217 THR A C 1
ATOM 1657 O O . THR A 1 217 ? 10.881 9.725 -19.656 1.00 97.75 217 THR A O 1
ATOM 1660 N N . GLY A 1 218 ? 11.454 9.013 -21.718 1.00 96.75 218 GLY A N 1
ATOM 1661 C CA . GLY A 1 218 ? 12.889 9.261 -21.569 1.00 96.75 218 GLY A CA 1
ATOM 1662 C C . GLY A 1 218 ? 13.241 10.739 -21.755 1.00 96.75 218 GLY A C 1
ATOM 1663 O O . GLY A 1 218 ? 12.449 11.518 -22.286 1.00 96.75 218 GLY A O 1
ATOM 1664 N N . ALA A 1 219 ? 14.458 11.127 -21.370 1.00 94.00 219 ALA A N 1
ATOM 1665 C CA . ALA A 1 219 ? 14.973 12.487 -21.572 1.00 94.00 219 ALA A CA 1
ATOM 1666 C C . ALA A 1 219 ? 15.008 12.927 -23.050 1.00 94.00 219 ALA A C 1
ATOM 1668 O O . ALA A 1 219 ? 14.997 14.118 -23.347 1.00 94.00 219 ALA A O 1
ATOM 1669 N N . ASP A 1 220 ? 15.031 11.966 -23.976 1.00 94.31 220 ASP A N 1
ATOM 1670 C CA . ASP A 1 220 ? 14.949 12.174 -25.424 1.00 94.31 220 ASP A CA 1
ATOM 1671 C C . ASP A 1 220 ? 13.511 12.398 -25.935 1.00 94.31 220 ASP A C 1
ATOM 1673 O O . ASP A 1 220 ? 13.297 12.544 -27.139 1.00 94.31 220 ASP A O 1
ATOM 1677 N N . GLY A 1 221 ? 12.518 12.403 -25.040 1.00 94.69 221 GLY A N 1
ATOM 1678 C CA . GLY A 1 221 ? 11.100 12.537 -25.362 1.00 94.69 221 GLY A CA 1
ATOM 1679 C C . GLY A 1 221 ? 10.461 11.267 -25.929 1.00 94.69 221 GLY A C 1
ATOM 1680 O O . GLY A 1 221 ? 9.284 11.298 -26.290 1.00 94.69 221 GLY A O 1
ATOM 1681 N N . ARG A 1 222 ? 11.194 10.148 -26.022 1.00 96.81 222 ARG A N 1
ATOM 1682 C CA . ARG A 1 222 ? 10.637 8.877 -26.501 1.00 96.81 222 ARG A CA 1
ATOM 1683 C C . ARG A 1 222 ? 9.817 8.187 -25.422 1.00 96.81 222 ARG A C 1
ATOM 1685 O O . ARG A 1 222 ? 10.106 8.290 -24.229 1.00 96.81 222 ARG A O 1
ATOM 1692 N N . PHE A 1 223 ? 8.820 7.436 -25.879 1.00 96.75 223 PHE A N 1
ATOM 1693 C CA . PHE A 1 223 ? 7.933 6.651 -25.032 1.00 96.75 223 PHE A CA 1
ATOM 1694 C C . PHE A 1 223 ? 8.371 5.191 -24.975 1.00 96.75 223 PHE A C 1
ATOM 1696 O O . PHE A 1 223 ? 8.699 4.592 -26.000 1.00 96.75 223 PHE A O 1
ATOM 1703 N N . TYR A 1 224 ? 8.311 4.611 -23.781 1.00 97.50 224 TYR A N 1
ATOM 1704 C CA . TYR A 1 224 ? 8.619 3.210 -23.525 1.00 97.50 224 TYR A CA 1
ATOM 1705 C C . TYR A 1 224 ? 7.466 2.578 -22.745 1.00 97.50 224 TYR A C 1
ATOM 1707 O O . TYR A 1 224 ? 7.015 3.115 -21.735 1.00 97.50 224 TYR A O 1
ATOM 1715 N N . ASN A 1 225 ? 6.990 1.422 -23.208 1.00 96.69 225 ASN A N 1
ATOM 1716 C CA . ASN A 1 225 ? 5.871 0.711 -22.577 1.00 96.69 225 ASN A CA 1
ATOM 1717 C C . ASN A 1 225 ? 6.318 -0.257 -21.477 1.00 96.69 225 ASN A C 1
ATOM 1719 O O . ASN A 1 225 ? 5.473 -0.832 -20.797 1.00 96.69 225 ASN A O 1
ATOM 1723 N N . ALA A 1 226 ? 7.627 -0.482 -21.345 1.00 97.31 226 ALA A N 1
ATOM 1724 C CA . ALA A 1 226 ? 8.218 -1.344 -20.337 1.00 97.31 226 ALA A CA 1
ATOM 1725 C C . ALA A 1 226 ? 9.680 -0.960 -20.079 1.00 97.31 226 ALA A C 1
ATOM 1727 O O . ALA A 1 226 ? 10.316 -0.312 -20.913 1.00 97.31 226 ALA A O 1
ATOM 1728 N N . THR A 1 227 ? 10.213 -1.416 -18.950 1.00 97.50 227 THR A N 1
ATOM 1729 C CA . THR A 1 227 ? 11.629 -1.291 -18.585 1.00 97.50 227 THR A CA 1
ATOM 1730 C C . THR A 1 227 ? 12.176 -2.629 -18.075 1.00 97.50 227 THR A C 1
ATOM 1732 O O . THR A 1 227 ? 11.417 -3.412 -17.500 1.00 97.50 227 THR A O 1
ATOM 1735 N N . PRO A 1 228 ? 13.464 -2.956 -18.265 1.00 96.94 228 PRO A N 1
ATOM 1736 C CA . PRO A 1 228 ? 14.070 -4.094 -17.584 1.00 96.94 228 PRO A CA 1
ATOM 1737 C C . PRO A 1 228 ? 14.002 -3.935 -16.058 1.00 96.94 228 PRO A C 1
ATOM 1739 O O . PRO A 1 228 ? 14.258 -2.858 -15.520 1.00 96.94 228 PRO A O 1
ATOM 1742 N N . TRP A 1 229 ? 13.687 -5.016 -15.349 1.00 95.88 229 TRP A N 1
ATOM 1743 C CA . TRP A 1 229 ? 13.780 -5.059 -13.893 1.00 95.88 229 TRP A CA 1
ATOM 1744 C C . TRP A 1 229 ? 15.256 -4.990 -13.460 1.00 95.88 229 TRP A C 1
ATOM 1746 O O . TRP A 1 229 ? 16.087 -5.708 -14.031 1.00 95.88 229 TRP A O 1
ATOM 1756 N N . PRO A 1 230 ? 15.621 -4.149 -12.474 1.00 86.94 230 PRO A N 1
ATOM 1757 C CA . PRO A 1 230 ? 17.012 -3.976 -12.073 1.00 86.94 230 PRO A CA 1
ATOM 1758 C C . PRO A 1 230 ? 17.489 -5.142 -11.192 1.00 86.94 230 PRO A C 1
ATOM 1760 O O . PRO A 1 230 ? 17.593 -5.024 -9.977 1.00 86.94 230 PRO A O 1
ATOM 1763 N N . GLY A 1 231 ? 17.827 -6.260 -11.838 1.00 83.25 231 GLY A N 1
ATOM 1764 C CA . GLY A 1 231 ? 18.415 -7.445 -11.209 1.00 83.25 231 GLY A CA 1
ATOM 1765 C C . GLY A 1 231 ? 17.400 -8.361 -10.519 1.00 83.25 231 GLY A C 1
ATOM 1766 O O . GLY A 1 231 ? 16.442 -7.904 -9.906 1.00 83.25 231 GLY A O 1
ATOM 1767 N N . GLY A 1 232 ? 17.620 -9.676 -10.613 1.00 88.88 232 GLY A N 1
ATOM 1768 C CA . GLY A 1 232 ? 16.736 -10.670 -9.998 1.00 88.88 232 GLY A CA 1
ATOM 1769 C C . GLY A 1 232 ? 15.307 -10.607 -10.541 1.00 88.88 232 GLY A C 1
ATOM 1770 O O . GLY A 1 232 ? 15.102 -10.471 -11.751 1.00 88.88 232 GLY A O 1
ATOM 1771 N N . THR A 1 233 ? 14.325 -10.704 -9.646 1.00 94.06 233 THR A N 1
ATOM 1772 C CA . THR A 1 233 ? 12.895 -10.668 -9.974 1.00 94.06 233 THR A CA 1
ATOM 1773 C C . THR A 1 233 ? 12.114 -9.765 -9.008 1.00 94.06 233 THR A C 1
ATOM 1775 O O . THR A 1 233 ? 12.516 -9.600 -7.855 1.00 94.06 233 THR A O 1
ATOM 1778 N N . PRO A 1 234 ? 10.953 -9.213 -9.413 1.00 94.62 234 PRO A N 1
ATOM 1779 C CA . PRO A 1 234 ? 10.062 -8.484 -8.502 1.00 94.62 234 PRO A CA 1
ATOM 1780 C C . PRO A 1 234 ? 9.374 -9.388 -7.458 1.00 94.62 234 PRO A C 1
ATOM 1782 O O . PRO A 1 234 ? 8.533 -8.913 -6.699 1.00 94.62 234 PRO A O 1
ATOM 1785 N N . LEU A 1 235 ? 9.711 -10.682 -7.431 1.00 94.19 235 LEU A N 1
ATOM 1786 C CA . LEU A 1 235 ? 9.177 -11.705 -6.530 1.00 94.19 235 LEU A CA 1
ATOM 1787 C C . LEU A 1 235 ? 10.253 -12.238 -5.567 1.00 94.19 235 LEU A C 1
ATOM 1789 O O . LEU A 1 235 ? 10.034 -13.237 -4.886 1.00 94.19 235 LEU A O 1
ATOM 1793 N N . ASP A 1 236 ? 11.433 -11.611 -5.520 1.00 89.25 236 ASP A N 1
ATOM 1794 C CA . ASP A 1 236 ? 12.564 -12.115 -4.735 1.00 89.25 236 ASP A CA 1
ATOM 1795 C C . ASP A 1 236 ? 12.347 -11.984 -3.218 1.00 89.25 236 ASP A C 1
ATOM 1797 O O . ASP A 1 236 ? 12.950 -12.734 -2.444 1.00 89.25 236 ASP A O 1
ATOM 1801 N N . ALA A 1 237 ? 11.484 -11.062 -2.781 1.00 87.06 237 ALA A N 1
ATOM 1802 C CA . ALA A 1 237 ? 11.131 -10.877 -1.381 1.00 87.06 237 ALA A CA 1
ATOM 1803 C C . ALA A 1 237 ? 9.607 -10.783 -1.155 1.00 87.06 237 ALA A C 1
ATOM 1805 O O . ALA A 1 237 ? 8.926 -10.060 -1.885 1.00 87.06 237 ALA A O 1
ATOM 1806 N N . PRO A 1 238 ? 9.066 -11.377 -0.068 1.00 85.12 238 PRO A N 1
ATOM 1807 C CA . PRO A 1 238 ? 7.622 -11.380 0.205 1.00 85.12 238 PRO A CA 1
ATOM 1808 C C . PRO A 1 238 ? 6.967 -9.994 0.264 1.00 85.12 238 PRO A C 1
ATOM 1810 O O . PRO A 1 238 ? 5.797 -9.829 -0.066 1.00 85.12 238 PRO A O 1
ATOM 1813 N N . PHE A 1 239 ? 7.705 -8.965 0.688 1.00 84.62 239 PHE A N 1
ATOM 1814 C CA . PHE A 1 239 ? 7.165 -7.607 0.745 1.00 84.62 239 PHE A CA 1
ATOM 1815 C C . PHE A 1 239 ? 7.061 -6.952 -0.644 1.00 84.62 239 PHE A C 1
ATOM 1817 O O . PHE A 1 239 ? 6.245 -6.048 -0.813 1.00 84.62 239 PHE A O 1
ATOM 1824 N N . GLN A 1 240 ? 7.865 -7.382 -1.627 1.00 92.06 240 GLN A N 1
ATOM 1825 C CA . GLN A 1 240 ? 7.814 -6.886 -3.008 1.00 92.06 240 GLN A CA 1
ATOM 1826 C C . GLN A 1 240 ? 6.565 -7.395 -3.725 1.00 92.06 240 GLN A C 1
ATOM 1828 O O . GLN A 1 240 ? 5.935 -6.639 -4.460 1.00 92.06 240 GLN A O 1
ATOM 1833 N N . GLU A 1 241 ? 6.144 -8.626 -3.432 1.00 93.94 241 GLU A N 1
ATOM 1834 C CA . GLU A 1 241 ? 4.931 -9.235 -3.987 1.00 93.94 241 GLU A CA 1
ATOM 1835 C C . GLU A 1 241 ? 3.677 -8.370 -3.789 1.00 93.94 241 GLU A C 1
ATOM 1837 O O . GLU A 1 241 ? 2.799 -8.323 -4.649 1.00 93.94 241 GLU A O 1
ATOM 1842 N N . ASN A 1 242 ? 3.609 -7.618 -2.686 1.00 94.19 242 ASN A N 1
ATOM 1843 C CA . ASN A 1 242 ? 2.509 -6.693 -2.397 1.00 94.19 242 ASN A CA 1
ATOM 1844 C C . ASN A 1 242 ? 2.380 -5.550 -3.418 1.00 94.19 242 ASN A C 1
ATOM 1846 O O . ASN A 1 242 ? 1.313 -4.944 -3.530 1.00 94.19 242 ASN A O 1
ATOM 1850 N N . TRP A 1 243 ? 3.453 -5.247 -4.147 1.00 97.25 243 TRP A N 1
ATOM 1851 C CA . TRP A 1 243 ? 3.508 -4.205 -5.169 1.00 97.25 243 TRP A CA 1
ATOM 1852 C C . TRP A 1 243 ? 3.242 -4.730 -6.580 1.00 97.25 243 TRP A C 1
ATOM 1854 O O . TRP A 1 243 ? 3.098 -3.926 -7.502 1.00 97.25 243 TRP A O 1
ATOM 1864 N N . VAL A 1 244 ? 3.167 -6.050 -6.765 1.00 97.88 244 VAL A N 1
ATOM 1865 C CA . VAL A 1 244 ? 2.888 -6.665 -8.063 1.00 97.88 244 VAL A CA 1
ATOM 1866 C C . VAL A 1 244 ? 1.379 -6.665 -8.306 1.00 97.88 244 VAL A C 1
ATOM 1868 O O . VAL A 1 244 ? 0.596 -7.186 -7.512 1.00 97.88 244 VAL A O 1
ATOM 1871 N N . VAL A 1 245 ? 0.972 -6.050 -9.415 1.00 97.44 245 VAL A N 1
ATOM 1872 C CA . VAL A 1 245 ? -0.428 -5.916 -9.843 1.00 97.44 245 VAL A CA 1
ATOM 1873 C C . VAL A 1 245 ? -0.810 -7.072 -10.762 1.00 97.44 245 VAL A C 1
ATOM 1875 O O . VAL A 1 245 ? -1.873 -7.675 -10.609 1.00 97.44 245 VAL A O 1
ATOM 1878 N N . SER A 1 246 ? 0.064 -7.403 -11.711 1.00 97.94 246 SER A N 1
ATOM 1879 C CA . SER A 1 246 ? -0.117 -8.536 -12.614 1.00 97.94 246 SER A CA 1
ATOM 1880 C C . SER A 1 246 ? 1.211 -9.195 -12.964 1.00 97.94 246 SER A C 1
ATOM 1882 O O . SER A 1 246 ? 2.262 -8.554 -12.946 1.00 97.94 246 SER A O 1
ATOM 1884 N N . LEU A 1 247 ? 1.143 -10.480 -13.296 1.00 98.19 247 LEU A N 1
ATOM 1885 C CA . LEU A 1 247 ? 2.251 -11.298 -13.768 1.00 98.19 247 LEU A CA 1
ATOM 1886 C C . LEU A 1 247 ? 1.780 -12.072 -15.001 1.00 98.19 247 LEU A C 1
ATOM 1888 O O . LEU A 1 247 ? 0.739 -12.726 -14.955 1.00 98.19 247 LEU A O 1
ATOM 1892 N N . ASP A 1 248 ? 2.518 -11.954 -16.104 1.00 97.75 248 ASP A N 1
ATOM 1893 C CA . ASP A 1 248 ? 2.219 -12.563 -17.405 1.00 97.75 248 ASP A CA 1
ATOM 1894 C C . ASP A 1 248 ? 0.748 -12.382 -17.820 1.00 97.75 248 ASP A C 1
ATOM 1896 O O . ASP A 1 248 ? 0.027 -13.329 -18.139 1.00 97.75 248 ASP A O 1
ATOM 1900 N N . ASP A 1 249 ? 0.302 -11.121 -17.766 1.00 96.69 249 ASP A N 1
ATOM 1901 C CA . ASP A 1 249 ? -1.043 -10.662 -18.141 1.00 96.69 249 ASP A CA 1
ATOM 1902 C C . ASP A 1 249 ? -2.189 -11.215 -17.273 1.00 96.69 249 ASP A C 1
ATOM 1904 O O . ASP A 1 249 ? -3.365 -11.088 -17.620 1.00 96.69 249 ASP A O 1
ATOM 1908 N N . ARG A 1 250 ? -1.872 -11.777 -16.100 1.00 97.25 250 ARG A N 1
ATOM 1909 C CA . ARG A 1 250 ? -2.855 -12.230 -15.107 1.00 97.25 250 ARG A CA 1
ATOM 1910 C C . ARG A 1 250 ? -2.764 -11.401 -13.830 1.00 97.25 250 ARG A C 1
ATOM 1912 O O . ARG A 1 250 ? -1.650 -11.119 -13.390 1.00 97.25 250 ARG A O 1
ATOM 1919 N N . PRO A 1 251 ? -3.895 -11.031 -13.200 1.00 97.00 251 PRO A N 1
ATOM 1920 C CA . PRO A 1 251 ? -3.872 -10.391 -11.888 1.00 97.00 251 PRO A CA 1
ATOM 1921 C C . PRO A 1 251 ? -3.045 -11.207 -10.892 1.00 97.00 251 PRO A C 1
ATOM 1923 O O . PRO A 1 251 ? -3.211 -12.425 -10.804 1.00 97.00 251 PRO A O 1
ATOM 1926 N N . TYR A 1 252 ? -2.166 -10.536 -10.153 1.00 97.00 252 TYR A N 1
ATOM 1927 C CA . TYR A 1 252 ? -1.304 -11.175 -9.168 1.00 97.00 252 TYR A CA 1
ATOM 1928 C C . TYR A 1 252 ? -1.881 -11.012 -7.759 1.00 97.00 252 TYR A C 1
ATOM 1930 O O . TYR A 1 252 ? -2.256 -9.917 -7.316 1.00 97.00 252 TYR A O 1
ATOM 1938 N N . LEU A 1 253 ? -1.955 -12.128 -7.040 1.00 95.94 253 LEU A N 1
ATOM 1939 C CA . LEU A 1 253 ? -2.380 -12.183 -5.650 1.00 95.94 253 LEU A CA 1
ATOM 1940 C C . LEU A 1 253 ? -1.303 -12.936 -4.861 1.00 95.94 253 LEU A C 1
ATOM 1942 O O . LEU A 1 253 ? -1.158 -14.134 -5.091 1.00 95.94 253 LEU A O 1
ATOM 1946 N N . PRO A 1 254 ? -0.575 -12.268 -3.948 1.00 93.62 254 PRO A N 1
ATOM 1947 C CA . PRO A 1 254 ? 0.404 -12.932 -3.094 1.00 93.62 254 PRO A CA 1
ATOM 1948 C C . PRO A 1 254 ? -0.219 -14.099 -2.324 1.00 93.62 254 PRO A C 1
ATOM 1950 O O . PRO A 1 254 ? -1.329 -13.970 -1.790 1.00 93.62 254 PRO A O 1
ATOM 1953 N N . ASP A 1 255 ? 0.515 -15.204 -2.200 1.00 92.12 255 ASP A N 1
ATOM 1954 C CA . ASP A 1 255 ? 0.023 -16.437 -1.569 1.00 92.12 255 ASP A CA 1
ATOM 1955 C C . ASP A 1 255 ? -0.456 -16.207 -0.131 1.00 92.12 255 ASP A C 1
ATOM 1957 O O . ASP A 1 255 ? -1.470 -16.761 0.298 1.00 92.12 255 ASP A O 1
ATOM 1961 N N . TRP A 1 256 ? 0.224 -15.330 0.614 1.00 89.75 256 TRP A N 1
ATOM 1962 C CA . TRP A 1 256 ? -0.158 -15.002 1.987 1.00 89.75 256 TRP A CA 1
ATOM 1963 C C . TRP A 1 256 ? -1.520 -14.291 2.067 1.00 89.75 256 TRP A C 1
ATOM 1965 O O . TRP A 1 256 ? -2.255 -14.511 3.026 1.00 89.75 256 TRP A O 1
ATOM 1975 N N . ILE A 1 257 ? -1.887 -13.489 1.056 1.00 91.81 257 ILE A N 1
ATOM 1976 C CA . ILE A 1 257 ? -3.205 -12.837 0.959 1.00 91.81 257 ILE A CA 1
ATOM 1977 C C . ILE A 1 257 ? -4.254 -13.852 0.500 1.00 91.81 257 ILE A C 1
ATOM 1979 O O . ILE A 1 257 ? -5.366 -13.882 1.035 1.00 91.81 257 ILE A O 1
ATOM 1983 N N . ALA A 1 258 ? -3.907 -14.701 -0.471 1.00 90.88 258 ALA A N 1
ATOM 1984 C CA . ALA A 1 258 ? -4.778 -15.774 -0.945 1.00 90.88 258 ALA A CA 1
ATOM 1985 C C . ALA A 1 258 ? -5.141 -16.756 0.184 1.00 90.88 258 ALA A C 1
ATOM 1987 O O . ALA A 1 258 ? -6.277 -17.220 0.262 1.00 90.88 258 ALA A O 1
ATOM 1988 N N . GLY A 1 259 ? -4.192 -17.022 1.085 1.00 87.88 259 GLY A N 1
ATOM 1989 C CA . GLY A 1 259 ? -4.345 -17.912 2.232 1.00 87.88 259 GLY A CA 1
ATOM 1990 C C . GLY A 1 259 ? -5.102 -17.330 3.429 1.00 87.88 259 GLY A C 1
ATOM 1991 O O . GLY A 1 259 ? -5.386 -18.079 4.366 1.00 87.88 259 GLY A O 1
ATOM 1992 N N . LEU A 1 260 ? -5.446 -16.034 3.430 1.00 85.81 260 LEU A N 1
ATOM 1993 C CA . LEU A 1 260 ? -6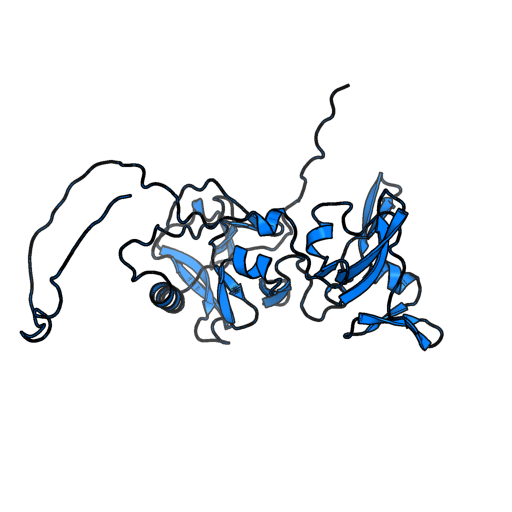.225 -15.436 4.517 1.00 85.81 260 LEU A CA 1
ATOM 1994 C C . LEU A 1 260 ? -7.585 -16.129 4.618 1.00 85.81 260 LEU A C 1
ATOM 1996 O O . LEU A 1 260 ? -8.340 -16.175 3.645 1.00 85.81 260 LEU A O 1
ATOM 2000 N N . ARG A 1 261 ? -7.916 -16.637 5.804 1.00 77.44 261 ARG A N 1
ATOM 2001 C CA . ARG A 1 261 ? -9.232 -17.202 6.117 1.00 77.44 261 ARG A CA 1
ATOM 2002 C C . ARG A 1 261 ? -9.985 -16.231 7.013 1.00 77.44 261 ARG A C 1
ATOM 2004 O O . ARG A 1 261 ? -9.402 -15.668 7.937 1.00 77.44 261 ARG A O 1
ATOM 2011 N N . ASP A 1 262 ? -11.276 -16.065 6.759 1.00 63.00 262 ASP A N 1
ATOM 2012 C CA . ASP A 1 262 ? -12.156 -15.421 7.728 1.00 63.00 262 ASP A CA 1
ATOM 2013 C C . ASP A 1 262 ? -12.387 -16.430 8.859 1.00 63.00 262 ASP A C 1
ATOM 2015 O O . ASP A 1 262 ? -12.948 -17.500 8.627 1.00 63.00 262 ASP A O 1
ATOM 2019 N N . GLU A 1 263 ? -11.946 -16.129 10.083 1.00 56.34 263 GLU A N 1
ATOM 2020 C CA . GLU A 1 263 ? -12.179 -16.986 11.259 1.00 56.34 263 GLU A CA 1
ATOM 2021 C C . GLU A 1 263 ? -13.643 -16.928 11.750 1.00 56.34 263 GLU A C 1
ATOM 2023 O O . GLU A 1 263 ? -13.918 -16.860 12.944 1.00 56.34 263 GLU A O 1
ATOM 2028 N N . GLY A 1 264 ? -14.606 -17.014 10.827 1.00 47.91 264 GLY A N 1
ATOM 2029 C CA . GLY A 1 264 ? -15.994 -17.382 11.121 1.00 47.91 264 GLY A CA 1
ATOM 2030 C C . GLY A 1 264 ? -16.163 -18.871 11.478 1.00 47.91 264 GLY A C 1
ATOM 2031 O O . GLY A 1 264 ? -17.268 -19.354 11.661 1.00 47.91 264 GLY A O 1
ATOM 2032 N N . GLU A 1 265 ? -15.082 -19.640 11.605 1.00 39.19 265 GLU A N 1
ATOM 2033 C CA . GLU A 1 265 ? -15.116 -21.037 12.074 1.00 39.19 265 GLU A CA 1
ATOM 2034 C C . GLU A 1 265 ? -14.446 -21.210 13.448 1.00 39.19 265 GLU A C 1
ATOM 2036 O O . GLU A 1 265 ? -13.948 -22.283 13.794 1.00 39.19 265 GLU A O 1
ATOM 2041 N N . ALA A 1 266 ? -14.410 -20.159 14.271 1.00 35.91 266 ALA A N 1
ATOM 2042 C CA . ALA A 1 266 ? -14.000 -20.301 15.662 1.00 35.91 266 ALA A CA 1
ATOM 2043 C C . ALA A 1 266 ? -15.101 -21.032 16.457 1.00 35.91 266 ALA A C 1
ATOM 2045 O O . ALA A 1 266 ? -16.185 -20.499 16.697 1.00 35.91 266 ALA A O 1
ATOM 2046 N N . GLN A 1 267 ? -14.817 -22.278 16.849 1.00 33.25 267 GLN A N 1
ATOM 2047 C CA . GLN A 1 267 ? -15.652 -23.089 17.737 1.00 33.25 267 GLN A CA 1
ATOM 2048 C C . GLN A 1 267 ? -15.978 -22.316 19.019 1.00 33.25 267 GLN A C 1
ATOM 2050 O O . GLN A 1 267 ? -15.074 -21.889 19.739 1.00 33.25 267 GLN A O 1
ATOM 2055 N N . ALA A 1 268 ? -17.271 -22.190 19.325 1.00 31.08 268 ALA A N 1
ATOM 2056 C CA . ALA A 1 268 ? -17.731 -21.813 20.652 1.00 31.08 268 ALA A CA 1
ATOM 2057 C C . ALA A 1 268 ? -17.190 -22.844 21.654 1.00 31.08 268 ALA A C 1
ATOM 2059 O O . ALA A 1 268 ? -17.661 -23.980 21.717 1.00 31.08 268 ALA A O 1
ATOM 2060 N N . VAL A 1 269 ? -16.154 -22.470 22.402 1.00 33.22 269 VAL A N 1
ATOM 2061 C CA . VAL A 1 269 ? -15.664 -23.285 23.509 1.00 33.22 269 VAL A CA 1
ATOM 2062 C C . VAL A 1 269 ? -16.643 -23.087 24.659 1.00 33.22 269 VAL A C 1
ATOM 2064 O O . VAL A 1 269 ? -16.775 -21.993 25.203 1.00 33.22 269 VAL A O 1
ATOM 2067 N N . ASN A 1 270 ? -17.384 -24.153 24.955 1.00 35.34 270 ASN A N 1
ATOM 2068 C CA . ASN A 1 270 ? -18.349 -24.244 26.042 1.00 35.34 270 ASN A CA 1
ATOM 2069 C C . ASN A 1 270 ? -17.755 -23.773 27.379 1.00 35.34 270 ASN A C 1
ATOM 2071 O O . ASN A 1 270 ? -16.686 -24.226 27.782 1.00 35.34 270 ASN A O 1
ATOM 2075 N N . GLY A 1 271 ? -18.516 -22.933 28.081 1.00 28.72 271 GLY A N 1
ATOM 2076 C CA . GLY A 1 271 ? -18.245 -22.462 29.437 1.00 28.72 271 GLY A CA 1
ATOM 2077 C C . GLY A 1 271 ? -19.535 -22.064 30.160 1.00 28.72 271 GLY A C 1
ATOM 2078 O O . GLY A 1 271 ? -19.698 -20.908 30.517 1.00 28.72 271 GLY A O 1
ATOM 2079 N N . GLU A 1 272 ? -20.416 -23.059 30.318 1.00 28.16 272 GLU A N 1
ATOM 2080 C CA . GLU A 1 272 ? -21.542 -23.203 31.264 1.00 28.16 272 GLU A CA 1
ATOM 2081 C C . GLU A 1 272 ? -22.823 -22.326 31.203 1.00 28.16 272 GLU A C 1
ATOM 2083 O O . GLU A 1 272 ? -22.816 -21.210 30.685 1.00 28.16 272 GLU A O 1
ATOM 2088 N N . PRO A 1 273 ? -23.975 -22.882 31.672 1.00 43.69 273 PRO A N 1
ATOM 2089 C CA . PRO A 1 273 ? -25.321 -22.378 31.404 1.00 43.69 273 PRO A CA 1
ATOM 2090 C C . PRO A 1 273 ? -25.947 -21.600 32.583 1.00 43.69 273 PRO A C 1
ATOM 2092 O O . PRO A 1 273 ? -25.431 -21.595 33.694 1.00 43.69 273 PRO A O 1
ATOM 2095 N N . ALA A 1 274 ? -27.149 -21.065 32.328 1.00 26.73 274 ALA A N 1
ATOM 2096 C CA . ALA A 1 274 ? -28.062 -20.329 33.221 1.00 26.73 274 ALA A CA 1
ATOM 2097 C C . ALA A 1 274 ? -27.795 -18.809 33.269 1.00 26.73 274 ALA A C 1
ATOM 2099 O O . ALA A 1 274 ? -26.683 -18.353 33.470 1.00 26.73 274 ALA A O 1
ATOM 2100 N N . PHE A 1 275 ? -28.774 -17.934 33.045 1.00 24.84 275 PHE A N 1
ATOM 2101 C CA . PHE A 1 275 ? -30.148 -18.006 33.526 1.00 24.84 275 PHE A CA 1
ATOM 2102 C C . PHE A 1 275 ? -31.179 -17.690 32.441 1.00 24.84 275 PHE A C 1
ATOM 2104 O O . PHE A 1 275 ? -31.142 -16.648 31.788 1.00 24.84 275 PHE A O 1
ATOM 2111 N N . ALA A 1 276 ? -32.166 -18.579 32.330 1.00 30.84 276 ALA A N 1
ATOM 2112 C CA . ALA A 1 276 ? -33.476 -18.226 31.821 1.00 30.84 276 ALA A CA 1
ATOM 2113 C C . ALA A 1 276 ? -34.106 -17.209 32.784 1.00 30.84 276 ALA A C 1
ATOM 2115 O O . ALA A 1 276 ? -34.415 -17.545 33.926 1.00 30.84 276 ALA A O 1
ATOM 2116 N N . VAL A 1 277 ? -34.308 -15.977 32.321 1.00 26.95 277 VAL A N 1
ATOM 2117 C CA . VAL A 1 277 ? -35.281 -15.068 32.928 1.00 26.95 277 VAL A CA 1
ATOM 2118 C C . VAL A 1 277 ? -36.461 -14.996 31.978 1.00 26.95 277 VAL A C 1
ATOM 2120 O O . VAL A 1 277 ? -36.393 -14.455 30.876 1.00 26.95 277 VAL A O 1
ATOM 2123 N N . SER A 1 278 ? -37.532 -15.642 32.411 1.00 24.73 278 SER A N 1
ATOM 2124 C CA . SER A 1 278 ? -38.845 -15.599 31.803 1.00 24.73 278 SER A CA 1
ATOM 2125 C C . SER A 1 278 ? -39.539 -14.261 32.076 1.00 24.73 278 SER A C 1
ATOM 2127 O O . SER A 1 278 ? -39.496 -13.772 33.206 1.00 24.73 278 SER A O 1
ATOM 2129 N N . CYS A 1 279 ? -40.313 -13.833 31.071 1.00 24.27 279 CYS A N 1
ATOM 2130 C CA . CYS A 1 279 ? -41.520 -12.989 31.136 1.00 24.27 279 CYS A CA 1
ATOM 2131 C C . CYS A 1 279 ? -41.342 -11.450 31.066 1.00 24.27 279 CYS A C 1
ATOM 2133 O O . CYS A 1 279 ? -40.295 -10.922 31.417 1.00 24.27 279 CYS A O 1
ATOM 2135 N N . PRO A 1 280 ? -42.418 -10.697 30.744 1.00 36.16 280 PRO A N 1
ATOM 2136 C CA . PRO A 1 280 ? -43.266 -10.799 29.539 1.00 36.16 280 PRO A CA 1
ATOM 2137 C C . PRO A 1 280 ? -43.664 -9.399 28.985 1.00 36.16 280 PRO A C 1
ATOM 2139 O O . PRO A 1 280 ? -43.674 -8.437 29.736 1.00 36.16 280 PRO A O 1
ATOM 2142 N N . PHE A 1 281 ? -44.036 -9.283 27.702 1.00 25.33 281 PHE A N 1
ATOM 2143 C CA . PHE A 1 281 ? -45.058 -8.366 27.120 1.00 25.33 281 PHE A CA 1
ATOM 2144 C C . PHE A 1 281 ? -44.935 -8.463 25.583 1.00 25.33 281 PHE A C 1
ATOM 2146 O O . PHE A 1 281 ? -43.878 -8.190 25.029 1.00 25.33 281 PHE A O 1
ATOM 2153 N N . ALA A 1 282 ? -45.856 -9.161 24.904 1.00 25.22 282 ALA A N 1
ATOM 2154 C CA . ALA A 1 282 ? -46.990 -8.592 24.149 1.00 25.22 282 ALA A CA 1
ATOM 2155 C C . ALA A 1 282 ? -46.545 -7.601 23.048 1.00 25.22 282 ALA A C 1
ATOM 2157 O O . ALA A 1 282 ? -45.835 -6.651 23.322 1.00 25.22 282 ALA A O 1
ATOM 2158 N N . SER A 1 283 ? -46.948 -7.687 21.782 1.00 29.36 283 SER A N 1
ATOM 2159 C CA . SER A 1 283 ? -47.948 -8.494 21.074 1.00 29.36 283 SER A CA 1
ATOM 2160 C C . SER A 1 283 ? -47.918 -8.063 19.595 1.00 29.36 283 SER A C 1
ATOM 2162 O O . SER A 1 283 ? -47.469 -6.958 19.304 1.00 29.36 283 SER A O 1
ATOM 2164 N N . ASN A 1 284 ? -48.515 -8.881 18.718 1.00 28.62 284 ASN A N 1
ATOM 2165 C CA . ASN A 1 284 ? -49.024 -8.562 17.366 1.00 28.62 284 ASN A CA 1
ATOM 2166 C C . ASN A 1 284 ? -48.196 -9.036 16.161 1.00 28.62 284 ASN A C 1
ATOM 2168 O O . ASN A 1 284 ? -47.606 -8.242 15.442 1.00 28.62 284 ASN A O 1
ATOM 2172 N N . LEU A 1 285 ? -48.323 -10.329 15.842 1.00 32.38 285 LEU A N 1
ATOM 2173 C CA . LEU A 1 285 ? -48.299 -10.807 14.453 1.00 32.38 285 LEU A CA 1
ATOM 2174 C C . LEU A 1 285 ? -49.526 -11.697 14.198 1.00 32.38 285 LEU A C 1
ATOM 2176 O O . LEU A 1 285 ? -49.915 -12.511 15.043 1.00 32.38 285 LEU A O 1
ATOM 2180 N N . ASN A 1 286 ? -50.189 -11.472 13.059 1.00 38.19 286 ASN A N 1
ATOM 2181 C CA . ASN A 1 286 ? -51.537 -11.962 12.764 1.00 38.19 286 ASN A CA 1
ATOM 2182 C C . ASN A 1 286 ? -51.564 -13.419 12.242 1.00 38.19 286 ASN A C 1
ATOM 2184 O O . ASN A 1 286 ? -50.569 -13.982 11.788 1.00 38.19 286 ASN A O 1
ATOM 2188 N N . ARG A 1 287 ? -52.758 -14.029 12.287 1.00 39.47 287 ARG A N 1
ATOM 2189 C CA . ARG A 1 287 ? -53.076 -15.427 11.920 1.00 39.47 287 ARG A CA 1
ATOM 2190 C C . ARG A 1 287 ? -52.681 -15.882 10.498 1.00 39.47 287 ARG A C 1
ATOM 2192 O O . ARG A 1 287 ? -52.744 -17.085 10.251 1.00 39.47 287 ARG A O 1
ATOM 2199 N N . ARG A 1 288 ? -52.284 -15.001 9.572 1.00 37.03 288 ARG A N 1
ATOM 2200 C CA . ARG A 1 288 ? -51.917 -15.361 8.186 1.00 37.03 288 ARG A CA 1
ATOM 2201 C C . ARG A 1 288 ? -50.486 -15.871 8.008 1.00 37.03 288 ARG A C 1
ATOM 2203 O O . ARG A 1 288 ? -50.243 -16.570 7.031 1.00 37.03 288 ARG A O 1
ATOM 2210 N N . GLU A 1 289 ? -49.573 -15.625 8.943 1.00 36.59 289 GLU A N 1
ATOM 2211 C CA . GLU A 1 289 ? -48.156 -16.010 8.775 1.00 36.59 289 GLU A CA 1
ATOM 2212 C C . GLU A 1 289 ? -47.805 -17.369 9.403 1.00 36.59 289 GLU A C 1
ATOM 2214 O O . GLU A 1 289 ? -46.763 -17.948 9.116 1.00 36.59 289 GLU A O 1
ATOM 2219 N N . ARG A 1 290 ? -48.724 -17.967 10.174 1.00 40.12 290 ARG A N 1
ATOM 2220 C CA . ARG A 1 290 ? -48.537 -19.292 10.801 1.00 40.12 290 ARG A CA 1
ATOM 2221 C C . ARG A 1 290 ? -48.834 -20.489 9.885 1.00 40.12 290 ARG A C 1
ATOM 2223 O O . ARG A 1 290 ? -48.854 -21.617 10.363 1.00 40.12 290 ARG A O 1
ATOM 2230 N N . ARG A 1 291 ? -49.111 -20.285 8.591 1.00 39.56 291 ARG A N 1
ATOM 2231 C CA . ARG A 1 291 ? -49.586 -21.354 7.681 1.00 39.56 291 ARG A CA 1
ATOM 2232 C C . ARG A 1 291 ? -48.684 -21.682 6.485 1.00 39.56 291 ARG A C 1
ATOM 2234 O O . ARG A 1 291 ? -49.148 -22.337 5.560 1.00 39.56 291 ARG A O 1
ATOM 2241 N N . ARG A 1 292 ? -47.401 -21.308 6.489 1.00 31.84 292 ARG A N 1
ATOM 2242 C CA . ARG A 1 292 ? -46.471 -21.693 5.400 1.00 31.84 292 ARG A CA 1
ATOM 2243 C C . ARG A 1 292 ? -45.120 -22.274 5.840 1.00 31.84 292 ARG A C 1
ATOM 2245 O O . ARG A 1 292 ? -44.169 -22.255 5.073 1.00 31.84 292 ARG A O 1
ATOM 2252 N N . LEU A 1 293 ? -45.065 -22.875 7.028 1.00 27.73 293 LEU A N 1
ATOM 2253 C CA . LEU A 1 293 ? -43.969 -23.754 7.451 1.00 27.73 293 LEU A CA 1
ATOM 2254 C C . LEU A 1 293 ? -44.544 -25.074 7.971 1.00 27.73 293 LEU A C 1
ATOM 2256 O O . LEU A 1 293 ? -44.991 -25.134 9.110 1.00 27.73 293 LEU A O 1
ATOM 2260 N N . ALA A 1 294 ? -44.556 -26.100 7.117 1.00 26.94 294 ALA A N 1
ATOM 2261 C CA . ALA A 1 294 ? -44.383 -27.512 7.481 1.00 26.94 294 ALA A CA 1
ATOM 2262 C C . ALA A 1 294 ? -44.514 -28.387 6.224 1.00 26.94 294 ALA A C 1
ATOM 2264 O O . ALA A 1 294 ? -45.632 -28.593 5.759 1.00 26.94 294 ALA A O 1
ATOM 2265 N N . ALA A 1 295 ? -43.393 -28.907 5.704 1.00 28.06 295 ALA A N 1
ATOM 2266 C CA . ALA A 1 295 ? -43.309 -30.253 5.117 1.00 28.06 295 ALA A CA 1
ATOM 2267 C C . ALA A 1 295 ? -41.894 -30.589 4.587 1.00 28.06 295 ALA A C 1
ATOM 2269 O O . ALA A 1 295 ? -41.523 -30.125 3.517 1.00 28.06 295 ALA A O 1
ATOM 2270 N N . LEU A 1 296 ? -41.217 -31.504 5.310 1.00 24.83 296 LEU A N 1
ATOM 2271 C CA . LEU A 1 296 ? -40.434 -32.659 4.801 1.00 24.83 296 LEU A CA 1
ATOM 2272 C C . LEU A 1 296 ? -39.086 -32.394 4.085 1.00 24.83 296 LEU A C 1
ATOM 2274 O O . LEU A 1 296 ? -38.977 -31.500 3.268 1.00 24.83 296 LEU A O 1
ATOM 2278 N N . ARG A 1 297 ? -38.020 -33.194 4.228 1.00 27.88 297 ARG A N 1
ATOM 2279 C CA . ARG A 1 297 ? -37.600 -34.274 5.145 1.00 27.88 297 ARG A CA 1
ATOM 2280 C C . ARG A 1 297 ? -36.093 -34.487 4.884 1.00 27.88 297 ARG A C 1
ATOM 2282 O O . ARG A 1 297 ? -35.622 -34.248 3.778 1.00 27.88 297 ARG A O 1
ATOM 2289 N N . VAL A 1 298 ? -35.369 -34.966 5.890 1.00 23.98 298 VAL A N 1
ATOM 2290 C CA . VAL A 1 298 ? -33.962 -35.406 5.831 1.00 23.98 298 VAL A CA 1
ATOM 2291 C C . VAL A 1 298 ? -33.787 -36.610 4.894 1.00 23.98 298 VAL A C 1
ATOM 2293 O O . VAL A 1 298 ? -34.583 -37.545 4.977 1.00 23.98 298 VAL A O 1
ATOM 2296 N N . VAL A 1 299 ? -32.699 -36.640 4.112 1.00 23.81 299 VAL A N 1
ATOM 2297 C CA . VAL A 1 299 ? -32.074 -37.877 3.604 1.00 23.81 299 VAL A CA 1
ATOM 2298 C C . VAL A 1 299 ? -30.552 -37.753 3.750 1.00 23.81 299 VAL A C 1
ATOM 2300 O O . VAL A 1 299 ? -29.967 -36.761 3.324 1.00 23.81 299 VAL A O 1
ATOM 2303 N N . ARG A 1 300 ? -29.937 -38.752 4.395 1.00 28.33 300 ARG A N 1
ATOM 2304 C CA . ARG A 1 300 ? -28.487 -38.993 4.427 1.00 28.33 300 ARG A CA 1
ATOM 2305 C C . ARG A 1 300 ? -28.101 -39.907 3.261 1.00 28.33 300 ARG A C 1
ATOM 2307 O O . ARG A 1 300 ? -28.825 -40.866 2.997 1.00 28.33 300 ARG A O 1
ATOM 2314 N N . GLY A 1 301 ? -26.941 -39.638 2.672 1.00 32.47 301 GLY A N 1
ATOM 2315 C CA . GLY A 1 301 ? -26.126 -40.527 1.846 1.00 32.47 301 GLY A CA 1
ATOM 2316 C C . GLY A 1 301 ? -24.676 -40.136 2.060 1.00 32.47 301 GLY A C 1
ATOM 2317 O O . GLY A 1 301 ? -24.420 -38.916 1.963 1.00 32.47 301 GLY A O 1
#

Radius of gyration: 24.89 Å; chains: 1; bounding box: 82×57×60 Å